Protein AF-A0A9P3MPE1-F1 (afdb_monomer)

Radius of gyration: 22.51 Å; Cα contacts (8 Å, |Δi|>4): 411; chains: 1; bounding box: 44×49×62 Å

Structure (mmCIF, N/CA/C/O backbone):
data_AF-A0A9P3MPE1-F1
#
_entry.id   AF-A0A9P3MPE1-F1
#
loop_
_atom_site.group_PDB
_atom_site.id
_atom_site.type_symbol
_atom_site.label_atom_id
_atom_site.label_alt_id
_atom_site.label_comp_id
_atom_site.label_asym_id
_atom_site.label_entity_id
_atom_site.label_seq_id
_atom_site.pdbx_PDB_ins_code
_atom_site.Cartn_x
_atom_site.Cartn_y
_atom_site.Cartn_z
_atom_site.occupancy
_atom_site.B_iso_or_equiv
_atom_site.auth_seq_id
_atom_site.auth_comp_id
_atom_site.auth_asym_id
_atom_site.auth_atom_id
_atom_site.pdbx_PDB_model_num
ATOM 1 N N . MET A 1 1 ? 4.116 -0.270 -30.582 1.00 53.41 1 MET A N 1
ATOM 2 C CA . MET A 1 1 ? 5.076 -0.089 -29.467 1.00 53.41 1 MET A CA 1
ATOM 3 C C . MET A 1 1 ? 4.945 1.349 -28.966 1.00 53.41 1 MET A C 1
ATOM 5 O O . MET A 1 1 ? 5.046 2.250 -29.789 1.00 53.41 1 MET A O 1
ATOM 9 N N . GLN A 1 2 ? 4.637 1.605 -27.685 1.00 60.50 2 GLN A N 1
ATOM 10 C CA . GLN A 1 2 ? 4.607 2.994 -27.175 1.00 60.50 2 GLN A CA 1
ATOM 11 C C . GLN A 1 2 ? 6.015 3.609 -27.304 1.00 60.50 2 GLN A C 1
ATOM 13 O O . GLN A 1 2 ? 6.982 2.847 -27.316 1.00 60.50 2 GLN A O 1
ATOM 18 N N . ARG A 1 3 ? 6.176 4.939 -27.395 1.00 68.94 3 ARG A N 1
ATOM 19 C CA . ARG A 1 3 ? 7.490 5.636 -27.401 1.00 68.94 3 ARG A CA 1
ATOM 20 C C . ARG A 1 3 ? 7.854 6.154 -26.006 1.00 68.94 3 ARG A C 1
ATOM 22 O O . ARG A 1 3 ? 6.967 6.358 -25.184 1.00 68.94 3 ARG A O 1
ATOM 29 N N . GLN A 1 4 ? 9.152 6.267 -25.718 1.00 77.38 4 GLN A N 1
ATOM 30 C CA . GLN A 1 4 ? 9.634 6.772 -24.431 1.00 77.38 4 GLN A CA 1
ATOM 31 C C . GLN A 1 4 ? 9.363 8.274 -24.360 1.00 77.38 4 GLN A C 1
ATOM 33 O O . GLN A 1 4 ? 9.643 8.982 -25.327 1.00 77.38 4 GLN A O 1
ATOM 38 N N . PHE A 1 5 ? 8.824 8.751 -23.239 1.00 79.12 5 PHE A N 1
ATOM 39 C CA . PHE A 1 5 ? 8.644 10.185 -23.031 1.00 79.12 5 PHE A CA 1
ATOM 40 C C . PHE A 1 5 ? 10.003 10.870 -22.872 1.00 79.12 5 PHE A C 1
ATOM 42 O O . PHE A 1 5 ? 10.940 10.288 -22.316 1.00 79.12 5 PHE A O 1
ATOM 49 N N . ARG A 1 6 ? 10.110 12.099 -23.386 1.00 80.94 6 ARG A N 1
ATOM 50 C CA . ARG A 1 6 ? 11.302 12.930 -23.207 1.00 80.94 6 ARG A CA 1
ATOM 51 C C . ARG A 1 6 ? 11.377 13.346 -21.739 1.00 80.94 6 ARG A C 1
ATOM 53 O O . ARG A 1 6 ? 10.399 13.862 -21.215 1.00 80.94 6 ARG A O 1
ATOM 60 N N . LEU A 1 7 ? 12.528 13.110 -21.118 1.00 83.44 7 LEU A N 1
ATOM 61 C CA . LEU A 1 7 ? 12.805 13.487 -19.734 1.00 83.44 7 LEU A CA 1
ATOM 62 C C . LEU A 1 7 ? 13.730 14.705 -19.711 1.00 83.44 7 LEU A C 1
ATOM 64 O O . LEU A 1 7 ? 14.644 14.809 -20.535 1.00 83.44 7 LEU A O 1
ATOM 68 N N . SER A 1 8 ? 13.468 15.619 -18.787 1.00 83.94 8 SER A N 1
ATOM 69 C CA . SER A 1 8 ? 14.331 16.748 -18.445 1.00 83.94 8 SER A CA 1
ATOM 70 C C . SER A 1 8 ? 15.568 16.285 -17.665 1.00 83.94 8 SER A C 1
ATOM 72 O O . SER A 1 8 ? 15.625 15.162 -17.167 1.00 83.94 8 SER A O 1
ATOM 74 N N . GLN A 1 9 ? 16.582 17.147 -17.557 1.00 83.94 9 GLN A N 1
ATOM 75 C CA . GLN A 1 9 ? 17.824 16.809 -16.855 1.00 83.94 9 GLN A CA 1
ATOM 76 C C . GLN A 1 9 ? 17.605 16.434 -15.369 1.00 83.94 9 GLN A C 1
ATOM 78 O O . GLN A 1 9 ? 18.113 15.388 -14.968 1.00 83.94 9 GLN A O 1
ATOM 83 N N . PRO A 1 10 ? 16.782 17.162 -14.580 1.00 85.38 10 PRO A N 1
ATOM 84 C CA . PRO A 1 10 ? 16.486 16.774 -13.196 1.00 85.38 10 PRO A CA 1
ATOM 85 C C . PRO A 1 10 ? 15.758 15.426 -13.089 1.00 85.38 10 PRO A C 1
ATOM 87 O O . PRO A 1 10 ? 16.018 14.637 -12.186 1.00 85.38 10 PRO A O 1
ATOM 90 N N . GLU A 1 11 ? 14.868 15.120 -14.039 1.00 85.56 11 GLU A N 1
ATOM 91 C CA . GLU A 1 11 ? 14.168 13.829 -14.081 1.00 85.56 11 GLU A CA 1
ATOM 92 C C . GLU A 1 11 ? 15.112 12.667 -14.415 1.00 85.56 11 GLU A C 1
ATOM 94 O O . GLU A 1 11 ? 14.874 11.543 -13.982 1.00 85.56 11 GLU A O 1
ATOM 99 N N . LEU A 1 12 ? 16.181 12.908 -15.182 1.00 86.44 12 LEU A N 1
ATOM 100 C CA . LEU A 1 12 ? 17.187 11.889 -15.496 1.00 86.44 12 LEU A CA 1
ATOM 101 C C . LEU A 1 12 ? 18.077 11.555 -14.297 1.00 86.44 12 LEU A C 1
ATOM 103 O O . LEU A 1 12 ? 18.433 10.387 -14.126 1.00 86.44 12 LEU A O 1
ATOM 107 N N . GLU A 1 13 ? 18.419 12.555 -13.487 1.00 87.06 13 GLU A N 1
ATOM 108 C CA . GLU A 1 13 ? 19.157 12.371 -12.233 1.00 87.06 13 GLU A CA 1
ATOM 109 C C . GLU A 1 13 ? 18.303 11.607 -11.216 1.00 87.06 13 GLU A C 1
ATOM 111 O O . GLU A 1 13 ? 18.741 10.590 -10.676 1.00 87.06 13 GLU A O 1
ATOM 116 N N . GLU A 1 14 ? 17.045 12.018 -11.035 1.00 88.94 14 GLU A N 1
ATOM 117 C CA . GLU A 1 14 ? 16.098 11.316 -10.164 1.00 88.94 14 GLU A CA 1
ATOM 118 C C . GLU A 1 14 ? 15.844 9.880 -10.645 1.00 88.94 14 GLU A C 1
ATOM 120 O O . GLU A 1 14 ? 15.769 8.947 -9.845 1.00 88.94 14 GLU A O 1
ATOM 125 N N . LEU A 1 15 ? 15.741 9.671 -11.961 1.00 90.62 15 LEU A N 1
ATOM 126 C CA . LEU A 1 15 ? 15.586 8.342 -12.540 1.00 90.62 15 LEU A CA 1
ATOM 127 C C . LEU A 1 15 ? 16.742 7.424 -12.166 1.00 90.62 15 LEU A C 1
ATOM 129 O O . LEU A 1 15 ? 16.503 6.276 -11.802 1.00 90.62 15 LEU A O 1
ATOM 133 N N . GLN A 1 16 ? 17.976 7.912 -12.261 1.00 90.25 16 GLN A N 1
ATOM 134 C CA . GLN A 1 16 ? 19.143 7.115 -11.915 1.00 90.25 16 GLN A CA 1
ATOM 135 C C . GLN A 1 16 ? 19.129 6.749 -10.426 1.00 90.25 16 GLN A C 1
ATOM 137 O O . GLN A 1 16 ? 19.229 5.572 -10.091 1.00 90.25 16 GLN A O 1
ATOM 142 N N . GLN A 1 17 ? 18.863 7.720 -9.546 1.00 90.75 17 GLN A N 1
ATOM 143 C CA . GLN A 1 17 ? 18.759 7.478 -8.103 1.00 90.75 17 GLN A CA 1
ATOM 144 C C . GLN A 1 17 ? 17.667 6.454 -7.753 1.00 90.75 17 GLN A C 1
ATOM 146 O O . GLN A 1 17 ? 17.882 5.558 -6.931 1.00 90.75 17 GLN A O 1
ATOM 151 N N . GLN A 1 18 ? 16.490 6.550 -8.382 1.00 90.25 18 GLN A N 1
ATOM 152 C CA . GLN A 1 18 ? 15.401 5.602 -8.142 1.00 90.25 18 GLN A CA 1
ATOM 153 C C . GLN A 1 18 ? 15.707 4.211 -8.714 1.00 90.25 18 GLN A C 1
ATOM 155 O O . GLN A 1 18 ? 15.386 3.216 -8.064 1.00 90.25 18 GLN A O 1
ATOM 160 N N . LEU A 1 19 ? 16.354 4.112 -9.880 1.00 92.31 19 LEU A N 1
ATOM 161 C CA . LEU A 1 19 ? 16.794 2.829 -10.437 1.00 92.31 19 LEU A CA 1
ATOM 162 C C . LEU A 1 19 ? 17.816 2.145 -9.529 1.00 92.31 19 LEU A C 1
ATOM 164 O O . LEU A 1 19 ? 17.635 0.972 -9.204 1.00 92.31 19 LEU A O 1
ATOM 168 N N . ASP A 1 20 ? 18.826 2.879 -9.066 1.00 92.12 20 ASP A N 1
ATOM 169 C CA . ASP A 1 20 ? 19.858 2.355 -8.170 1.00 92.12 20 ASP A CA 1
ATOM 170 C C . ASP A 1 20 ? 19.242 1.871 -6.854 1.00 92.12 20 ASP A C 1
ATOM 172 O O . ASP A 1 20 ? 19.560 0.780 -6.373 1.00 92.12 20 ASP A O 1
ATOM 176 N N . TYR A 1 21 ? 18.281 2.622 -6.304 1.00 90.62 21 TYR A N 1
ATOM 177 C CA . TYR A 1 21 ? 17.521 2.200 -5.130 1.00 90.62 21 TYR A CA 1
ATOM 178 C C . TYR A 1 21 ? 16.759 0.888 -5.372 1.00 90.62 21 TYR A C 1
ATOM 180 O O . TYR A 1 21 ? 16.841 -0.036 -4.559 1.00 90.62 21 TYR A O 1
ATOM 188 N N . LEU A 1 22 ? 16.017 0.789 -6.480 1.00 90.62 22 LEU A N 1
ATOM 189 C CA . LEU A 1 22 ? 15.210 -0.389 -6.804 1.00 90.62 22 LEU A CA 1
ATOM 190 C C . LEU A 1 22 ? 16.080 -1.628 -7.074 1.00 90.62 22 LEU A C 1
ATOM 192 O O . LEU A 1 22 ? 15.723 -2.723 -6.631 1.00 90.62 22 LEU A O 1
ATOM 196 N N . LEU A 1 23 ? 17.222 -1.458 -7.748 1.00 91.94 23 LEU A N 1
ATOM 197 C CA . LEU A 1 23 ? 18.202 -2.518 -8.004 1.00 91.94 23 LEU A CA 1
ATOM 198 C C . LEU A 1 23 ? 18.865 -2.985 -6.707 1.00 91.94 23 LEU A C 1
ATOM 200 O O . LEU A 1 23 ? 18.881 -4.179 -6.422 1.00 91.94 23 LEU A O 1
ATOM 204 N N . THR A 1 24 ? 19.329 -2.051 -5.872 1.00 92.69 24 THR A N 1
ATOM 205 C CA . THR A 1 24 ? 19.977 -2.360 -4.584 1.00 92.69 24 THR A CA 1
ATOM 206 C C . THR A 1 24 ? 19.030 -3.089 -3.631 1.00 92.69 24 THR A C 1
ATOM 208 O O . THR A 1 24 ? 19.449 -3.941 -2.851 1.00 92.69 24 THR A O 1
ATOM 211 N N . LYS A 1 25 ? 17.727 -2.780 -3.679 1.00 87.00 25 LYS A N 1
ATOM 212 C CA . LYS A 1 25 ? 16.702 -3.497 -2.904 1.00 87.00 25 LYS A CA 1
ATOM 213 C C . LYS A 1 25 ? 16.262 -4.823 -3.531 1.00 87.00 25 LYS A C 1
ATOM 215 O O . LYS A 1 25 ? 15.502 -5.544 -2.890 1.00 87.00 25 LYS A O 1
ATOM 220 N N . GLY A 1 26 ? 16.715 -5.146 -4.743 1.00 88.94 26 GLY A N 1
ATOM 221 C CA . GLY A 1 26 ? 16.320 -6.355 -5.468 1.00 88.94 26 GLY A CA 1
ATOM 222 C C . GLY A 1 26 ? 14.857 -6.349 -5.919 1.00 88.94 26 GLY A C 1
ATOM 223 O O . GLY A 1 26 ? 14.270 -7.408 -6.119 1.00 88.94 26 GLY A O 1
ATOM 224 N N . PHE A 1 27 ? 14.238 -5.172 -6.043 1.00 90.44 27 PHE A N 1
ATOM 225 C CA . PHE A 1 27 ? 12.849 -5.041 -6.498 1.00 90.44 27 PHE A CA 1
ATOM 226 C C . PHE A 1 27 ? 12.727 -5.159 -8.012 1.00 90.44 27 PHE A C 1
ATOM 228 O O . PHE A 1 27 ? 11.688 -5.595 -8.511 1.00 90.44 27 PHE A O 1
ATOM 235 N N . ILE A 1 28 ? 13.785 -4.783 -8.729 1.00 94.31 28 ILE A N 1
ATOM 236 C CA . ILE A 1 28 ? 13.877 -4.895 -10.180 1.00 94.31 28 ILE A CA 1
ATOM 237 C C . ILE A 1 28 ? 15.160 -5.620 -10.579 1.00 94.31 28 ILE A C 1
ATOM 239 O O . ILE A 1 28 ? 16.123 -5.670 -9.813 1.00 94.31 28 ILE A O 1
ATOM 243 N N . ARG A 1 29 ? 15.185 -6.137 -11.806 1.00 94.38 29 ARG A N 1
ATOM 244 C CA . ARG A 1 29 ? 16.390 -6.678 -12.449 1.00 94.38 29 ARG A CA 1
ATOM 245 C C . ARG A 1 29 ? 16.461 -6.266 -13.922 1.00 94.38 29 ARG A C 1
ATOM 247 O O . ARG A 1 29 ? 15.419 -5.929 -14.491 1.00 94.38 29 ARG A O 1
ATOM 254 N N . PRO A 1 30 ? 17.646 -6.292 -14.559 1.00 95.12 30 PRO A N 1
ATOM 255 C CA . PRO A 1 30 ? 17.761 -6.124 -16.005 1.00 95.12 30 PRO A CA 1
ATOM 256 C C . PRO A 1 30 ? 16.888 -7.137 -16.755 1.00 95.12 30 PRO A C 1
ATOM 258 O O . PRO A 1 30 ? 16.818 -8.303 -16.367 1.00 95.12 30 PRO A O 1
ATOM 261 N N . SER A 1 31 ? 16.219 -6.690 -17.819 1.00 92.44 31 SER A N 1
ATOM 262 C CA . SER A 1 31 ? 15.228 -7.496 -18.538 1.00 92.44 31 SER A CA 1
ATOM 263 C C . SER A 1 31 ? 15.567 -7.695 -20.015 1.00 92.44 31 SER A C 1
ATOM 265 O O . SER A 1 31 ? 15.866 -6.751 -20.759 1.00 92.44 31 SER A O 1
ATOM 267 N N . THR A 1 32 ? 15.424 -8.938 -20.474 1.00 89.62 32 THR A N 1
ATOM 268 C CA . THR A 1 32 ? 15.435 -9.317 -21.895 1.00 89.62 32 THR A CA 1
ATOM 269 C C . THR A 1 32 ? 14.025 -9.377 -22.506 1.00 89.62 32 THR A C 1
ATOM 271 O O . THR A 1 32 ? 13.901 -9.589 -23.709 1.00 89.62 32 THR A O 1
ATOM 274 N N . SER A 1 33 ? 12.980 -9.056 -21.733 1.00 88.69 33 SER A N 1
ATOM 275 C CA . SER A 1 33 ? 11.566 -9.166 -22.115 1.00 88.69 33 SER A CA 1
ATOM 276 C C . SER A 1 33 ? 11.202 -8.485 -23.445 1.00 88.69 33 SER A C 1
ATOM 278 O O . SER A 1 33 ? 11.718 -7.408 -23.753 1.00 88.69 33 SER A O 1
ATOM 280 N N . PRO A 1 34 ? 10.271 -9.048 -24.237 1.00 87.12 34 PRO A N 1
ATOM 281 C CA . PRO A 1 34 ? 9.706 -8.366 -25.403 1.00 87.12 34 PRO A CA 1
ATOM 282 C C . PRO A 1 34 ? 8.775 -7.196 -25.023 1.00 87.12 34 PRO A C 1
ATOM 284 O O . PRO A 1 34 ? 8.479 -6.346 -25.866 1.00 87.12 34 PRO A O 1
ATOM 287 N N . TYR A 1 35 ? 8.323 -7.119 -23.766 1.00 87.38 35 TYR A N 1
ATOM 288 C CA . TYR A 1 35 ? 7.512 -6.013 -23.252 1.00 87.38 35 TYR A CA 1
ATOM 289 C C . TYR A 1 35 ? 8.389 -4.817 -22.858 1.00 87.38 35 TYR A C 1
ATOM 291 O O . TYR A 1 35 ? 9.538 -4.966 -22.445 1.00 87.38 35 TYR A O 1
ATOM 299 N N . ALA A 1 36 ? 7.849 -3.604 -22.996 1.00 88.88 36 ALA A N 1
ATOM 300 C CA . ALA A 1 36 ? 8.544 -2.377 -22.609 1.00 88.88 36 ALA A CA 1
ATOM 301 C C . ALA A 1 36 ? 7.558 -1.219 -22.396 1.00 88.88 36 ALA A C 1
ATOM 303 O O . ALA A 1 36 ? 7.262 -0.458 -23.325 1.00 88.88 36 ALA A O 1
ATOM 304 N N . ALA A 1 37 ? 7.058 -1.071 -21.170 1.00 93.12 37 ALA A N 1
ATOM 305 C CA . ALA A 1 37 ? 6.275 0.097 -20.777 1.00 93.12 37 ALA A CA 1
ATOM 306 C C . ALA A 1 37 ? 7.173 1.351 -20.661 1.00 93.12 37 ALA A C 1
ATOM 308 O O . ALA A 1 37 ? 8.311 1.247 -20.188 1.00 93.12 37 ALA A O 1
ATOM 309 N N . PRO A 1 38 ? 6.725 2.538 -21.114 1.00 93.06 38 PRO A N 1
ATOM 310 C CA . PRO A 1 38 ? 7.465 3.772 -20.891 1.00 93.06 38 PRO A CA 1
ATOM 311 C C . PRO A 1 38 ? 7.338 4.245 -19.442 1.00 93.06 38 PRO A C 1
ATOM 313 O O . PRO A 1 38 ? 6.311 4.045 -18.793 1.00 93.06 38 PRO A O 1
ATOM 316 N N . ILE A 1 39 ? 8.370 4.935 -18.967 1.00 92.19 39 ILE A N 1
ATOM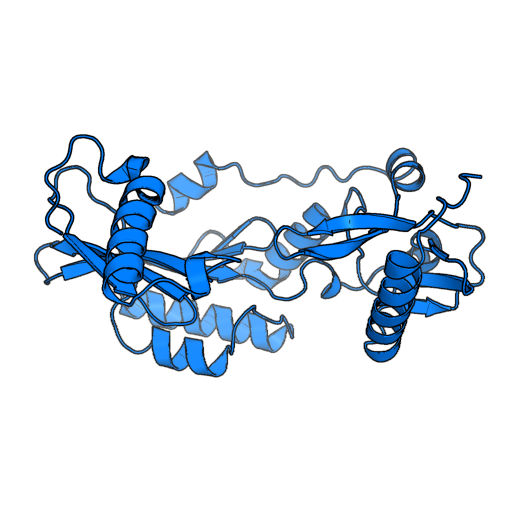 317 C CA . ILE A 1 39 ? 8.327 5.665 -17.695 1.00 92.19 39 ILE A CA 1
ATOM 318 C C . ILE A 1 39 ? 7.853 7.105 -17.898 1.00 92.19 39 ILE A C 1
ATOM 320 O O . ILE A 1 39 ? 8.127 7.712 -18.938 1.00 92.19 39 ILE A O 1
ATOM 324 N N . LEU A 1 40 ? 7.191 7.645 -16.880 1.00 90.06 40 LEU A N 1
ATOM 325 C CA . LEU A 1 40 ? 6.825 9.049 -16.732 1.00 90.06 40 LEU A CA 1
ATOM 326 C C . LEU A 1 40 ? 7.073 9.499 -15.288 1.00 90.06 40 LEU A C 1
ATOM 328 O O . LEU A 1 40 ? 7.039 8.686 -14.364 1.00 90.06 40 LEU A O 1
ATOM 332 N N . PHE A 1 41 ? 7.280 10.794 -15.084 1.00 88.50 41 PHE A N 1
ATOM 333 C CA . PHE A 1 41 ? 7.347 11.371 -13.749 1.00 88.50 41 PHE A CA 1
ATOM 334 C C . PHE A 1 41 ? 6.099 12.187 -13.449 1.00 88.50 41 PHE A C 1
ATOM 336 O O . PHE A 1 41 ? 5.561 12.890 -14.301 1.00 88.50 41 PHE A O 1
ATOM 343 N N . THR A 1 42 ? 5.637 12.078 -12.208 1.00 84.25 42 THR A N 1
ATOM 344 C CA . THR A 1 42 ? 4.596 12.945 -11.650 1.00 84.25 42 THR A CA 1
ATOM 345 C C . THR A 1 42 ? 5.176 13.737 -10.482 1.00 84.25 42 THR A C 1
ATOM 347 O O . THR A 1 42 ? 5.884 13.136 -9.664 1.00 84.25 42 THR A O 1
ATOM 350 N N . PRO A 1 43 ? 4.887 15.043 -10.361 1.00 81.56 43 PRO A N 1
ATOM 351 C CA . PRO A 1 43 ? 5.354 15.843 -9.236 1.00 81.56 43 PRO A CA 1
ATOM 352 C C . PRO A 1 43 ? 4.730 15.339 -7.928 1.00 81.56 43 PRO A C 1
ATOM 354 O O . PRO A 1 43 ? 3.533 15.053 -7.859 1.00 81.56 43 PRO A O 1
ATOM 357 N N . LYS A 1 44 ? 5.541 15.216 -6.876 1.00 80.19 44 LYS A N 1
ATOM 358 C CA . LYS A 1 44 ? 5.066 15.005 -5.507 1.00 80.19 44 LYS A CA 1
ATOM 359 C C . LYS A 1 44 ? 4.727 16.352 -4.865 1.00 80.19 44 LYS A C 1
ATOM 361 O O . LYS A 1 44 ? 5.248 17.394 -5.251 1.00 80.19 44 LYS A O 1
ATOM 366 N N . LYS A 1 45 ? 3.882 16.314 -3.830 1.00 70.44 45 LYS A N 1
ATOM 367 C CA . LYS A 1 45 ? 3.501 17.501 -3.043 1.00 70.44 45 LYS A CA 1
ATOM 368 C C . LYS A 1 45 ? 4.688 18.152 -2.309 1.00 70.44 45 LYS A C 1
ATOM 370 O O . LYS A 1 45 ? 4.598 19.314 -1.950 1.00 70.44 45 LYS A O 1
ATOM 375 N N . ASP A 1 46 ? 5.781 17.422 -2.090 1.00 67.50 46 ASP A N 1
ATOM 376 C CA . ASP A 1 46 ? 6.977 17.831 -1.340 1.00 67.50 46 ASP A CA 1
ATOM 377 C C . ASP A 1 46 ? 8.178 18.201 -2.237 1.00 67.50 46 ASP A C 1
ATOM 379 O O . ASP A 1 46 ? 9.321 18.104 -1.802 1.00 67.50 46 ASP A O 1
ATOM 383 N N . ALA A 1 47 ? 7.922 18.643 -3.475 1.00 66.44 47 ALA A N 1
ATOM 384 C CA . ALA A 1 47 ? 8.922 19.068 -4.468 1.00 66.44 47 ALA A CA 1
ATOM 385 C C . ALA A 1 47 ? 9.833 17.963 -5.056 1.00 66.44 47 ALA A C 1
ATOM 387 O O . ALA A 1 47 ? 10.752 18.276 -5.807 1.00 66.44 47 ALA A O 1
ATOM 388 N N . GLY A 1 48 ? 9.567 16.679 -4.786 1.00 75.25 48 GLY A N 1
ATOM 389 C CA . GLY A 1 48 ? 10.239 15.555 -5.459 1.00 75.25 48 GLY A CA 1
ATOM 390 C C . GLY A 1 48 ? 9.474 15.026 -6.679 1.00 75.25 48 GLY A C 1
ATOM 391 O O . GLY A 1 48 ? 8.302 15.344 -6.876 1.00 75.25 48 GLY A O 1
ATOM 392 N N . PHE A 1 49 ? 10.086 14.134 -7.463 1.00 82.44 49 PHE A N 1
ATOM 393 C CA . PHE A 1 49 ? 9.377 13.406 -8.522 1.00 82.44 49 PHE A CA 1
ATOM 394 C C . PHE A 1 49 ? 9.024 11.976 -8.084 1.00 82.44 49 PHE A C 1
ATOM 396 O O . PHE A 1 49 ? 9.711 11.331 -7.286 1.00 82.44 49 PHE A O 1
ATOM 403 N N . ARG A 1 50 ? 7.903 11.457 -8.584 1.00 85.62 50 ARG A N 1
ATOM 404 C CA . ARG A 1 50 ? 7.506 10.050 -8.451 1.00 85.62 50 ARG A CA 1
ATOM 405 C C . ARG A 1 50 ? 7.603 9.389 -9.819 1.00 85.62 50 ARG A C 1
ATOM 407 O O . ARG A 1 50 ? 6.890 9.804 -10.731 1.00 85.62 50 ARG A O 1
ATOM 414 N N . MET A 1 51 ? 8.464 8.378 -9.939 1.00 89.25 51 MET A N 1
ATOM 415 C CA . MET A 1 51 ? 8.518 7.533 -11.127 1.00 89.25 51 MET A CA 1
ATOM 416 C C . MET A 1 51 ? 7.244 6.696 -11.203 1.00 89.25 51 MET A C 1
ATOM 418 O O . MET A 1 51 ? 6.883 5.988 -10.261 1.00 89.25 51 MET A O 1
ATOM 422 N N . CYS A 1 52 ? 6.575 6.788 -12.342 1.00 89.50 52 CYS A N 1
ATOM 423 C CA . CYS A 1 52 ? 5.376 6.047 -12.682 1.00 89.50 52 CYS A CA 1
ATOM 424 C C . CYS A 1 52 ? 5.634 5.301 -13.993 1.00 89.50 52 CYS A C 1
ATOM 426 O O . CYS A 1 52 ? 6.196 5.848 -14.941 1.00 89.50 52 CYS A O 1
ATOM 428 N N . ILE A 1 53 ? 5.222 4.041 -14.059 1.00 91.94 53 ILE A N 1
ATOM 429 C CA . ILE A 1 53 ? 5.344 3.239 -15.276 1.00 91.94 53 ILE A CA 1
ATOM 430 C C . ILE A 1 53 ? 3.980 3.201 -15.943 1.00 91.94 53 ILE A C 1
ATOM 432 O O . ILE A 1 53 ? 2.970 2.891 -15.308 1.00 91.94 53 ILE A O 1
ATOM 436 N N . ASP A 1 54 ? 3.939 3.536 -17.228 1.00 91.69 54 ASP A N 1
ATOM 437 C CA . ASP A 1 54 ? 2.697 3.579 -17.986 1.00 91.69 54 ASP A CA 1
ATOM 438 C C . ASP A 1 54 ? 2.256 2.171 -18.405 1.00 91.69 54 ASP A C 1
ATOM 440 O O . ASP A 1 54 ? 2.420 1.740 -19.549 1.00 91.69 54 ASP A O 1
ATOM 444 N N . TYR A 1 55 ? 1.644 1.448 -17.472 1.00 92.81 55 TYR A N 1
ATOM 445 C CA . TYR A 1 55 ? 1.056 0.141 -17.744 1.00 92.81 55 TYR A CA 1
ATOM 446 C C . TYR A 1 55 ? -0.312 0.216 -18.433 1.00 92.81 55 TYR A C 1
ATOM 448 O O . TYR A 1 55 ? -0.962 -0.815 -18.564 1.00 92.81 55 TYR A O 1
ATOM 456 N N . ARG A 1 56 ? -0.783 1.369 -18.943 1.00 91.31 56 ARG A N 1
ATOM 457 C CA . ARG A 1 56 ? -2.113 1.460 -19.591 1.00 91.31 56 ARG A CA 1
ATOM 458 C C . ARG A 1 56 ? -2.286 0.463 -20.737 1.00 91.31 56 ARG A C 1
ATOM 460 O O . ARG A 1 56 ? -3.366 -0.097 -20.909 1.00 91.31 56 ARG A O 1
ATOM 467 N N . ALA A 1 57 ? -1.237 0.230 -21.528 1.00 89.88 57 ALA A N 1
ATOM 468 C CA . ALA A 1 57 ? -1.282 -0.753 -22.608 1.00 89.88 57 ALA A CA 1
ATOM 469 C C . ALA A 1 57 ? -1.411 -2.189 -22.074 1.00 89.88 57 ALA A C 1
ATOM 471 O O . ALA A 1 57 ? -2.256 -2.932 -22.566 1.00 89.88 57 ALA A O 1
ATOM 472 N N . LEU A 1 58 ? -0.632 -2.534 -21.046 1.00 90.50 58 LEU A N 1
ATOM 473 C CA . LEU A 1 58 ? -0.683 -3.834 -20.374 1.00 90.50 58 LEU A CA 1
ATOM 474 C C . LEU A 1 58 ? -2.047 -4.055 -19.702 1.00 90.50 58 LEU A C 1
ATOM 476 O O . LEU A 1 58 ? -2.707 -5.057 -19.929 1.00 90.50 58 LEU A O 1
ATOM 480 N N . ASN A 1 59 ? -2.538 -3.060 -18.975 1.00 91.31 59 ASN A N 1
ATOM 481 C CA . ASN A 1 59 ? -3.816 -3.088 -18.272 1.00 91.31 59 ASN A CA 1
ATOM 482 C C . ASN A 1 59 ? -5.031 -3.324 -19.183 1.00 91.31 59 ASN A C 1
ATOM 484 O O . ASN A 1 59 ? -6.040 -3.847 -18.720 1.00 91.31 59 ASN A O 1
ATOM 488 N N . ARG A 1 60 ? -4.958 -2.946 -20.468 1.00 90.56 60 ARG A N 1
ATOM 489 C CA . ARG A 1 60 ? -6.033 -3.217 -21.440 1.00 90.56 60 ARG A CA 1
ATOM 490 C C . ARG A 1 60 ? -6.120 -4.685 -21.847 1.00 90.56 60 ARG A C 1
ATOM 492 O O . ARG A 1 60 ? -7.209 -5.136 -22.175 1.00 90.56 60 ARG A O 1
ATOM 499 N N . ILE A 1 61 ? -4.994 -5.396 -21.851 1.00 89.81 61 ILE A N 1
ATOM 500 C CA . ILE A 1 61 ? -4.931 -6.819 -22.214 1.00 89.81 61 ILE A CA 1
ATOM 501 C C . ILE A 1 61 ? -5.006 -7.734 -20.985 1.00 89.81 61 ILE A C 1
ATOM 503 O O . ILE A 1 61 ? -5.261 -8.927 -21.121 1.00 89.81 61 ILE A O 1
ATOM 507 N N . THR A 1 62 ? -4.795 -7.190 -19.785 1.00 90.00 62 THR A N 1
ATOM 508 C CA . THR A 1 62 ? -4.911 -7.927 -18.527 1.00 90.00 62 THR A CA 1
ATOM 509 C C . THR A 1 62 ? -6.370 -8.247 -18.212 1.00 90.00 62 THR A C 1
ATOM 511 O O . THR A 1 62 ? -7.232 -7.366 -18.192 1.00 90.00 62 THR A O 1
ATOM 514 N N . ILE A 1 63 ? -6.640 -9.512 -17.888 1.00 90.25 63 ILE A N 1
ATOM 515 C CA . ILE A 1 63 ? -7.945 -9.949 -17.387 1.00 90.25 63 ILE A CA 1
ATOM 516 C C . ILE A 1 63 ? -8.165 -9.325 -16.006 1.00 90.25 63 ILE A C 1
ATOM 518 O O . ILE A 1 63 ? -7.382 -9.534 -15.078 1.00 90.25 63 ILE A O 1
ATOM 522 N N . LYS A 1 64 ? -9.225 -8.528 -15.873 1.00 87.19 64 LYS A N 1
ATOM 523 C CA . LYS A 1 64 ? -9.544 -7.826 -14.626 1.00 87.19 64 LYS A CA 1
ATOM 524 C C . LYS A 1 64 ? -10.110 -8.804 -13.604 1.00 87.19 64 LYS A C 1
ATOM 526 O O . LYS A 1 64 ? -11.092 -9.491 -13.889 1.00 87.19 64 LYS A O 1
ATOM 531 N N . SER A 1 65 ? -9.509 -8.833 -12.418 1.00 82.75 65 SER A N 1
ATOM 532 C CA . SER A 1 65 ? -10.056 -9.589 -11.294 1.00 82.75 65 SER A CA 1
ATOM 533 C C . SER A 1 65 ? -11.375 -8.962 -10.837 1.00 82.75 65 SER A C 1
ATOM 535 O O . SER A 1 65 ? -11.518 -7.740 -10.820 1.00 82.75 65 SER A O 1
ATOM 537 N N . ARG A 1 66 ? -12.347 -9.808 -10.485 1.00 81.31 66 ARG A N 1
ATOM 538 C CA . ARG A 1 66 ? -13.662 -9.410 -9.951 1.00 81.31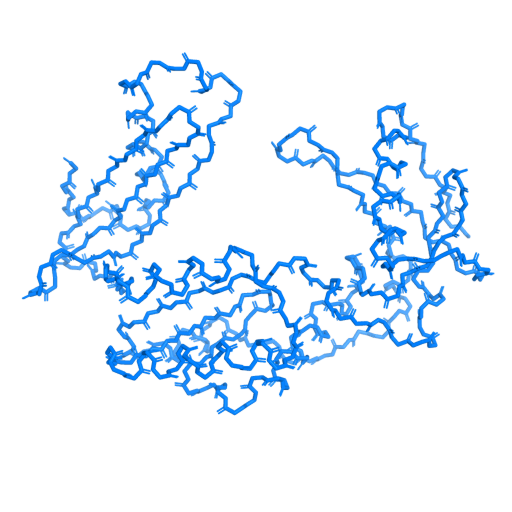 66 ARG A CA 1
ATOM 539 C C . ARG A 1 66 ? -13.784 -9.717 -8.458 1.00 81.31 66 ARG A C 1
ATOM 541 O O . ARG A 1 66 ? -14.882 -9.975 -7.976 1.00 81.31 66 ARG A O 1
ATOM 548 N N . TYR A 1 67 ? -12.657 -9.753 -7.750 1.00 78.06 67 TYR A N 1
ATOM 549 C CA . TYR A 1 67 ? -12.658 -9.995 -6.314 1.00 78.06 67 TYR A CA 1
ATOM 550 C C . TYR A 1 67 ? -13.520 -8.938 -5.600 1.00 78.06 67 TYR A C 1
ATOM 552 O O . TYR A 1 67 ? -13.355 -7.747 -5.889 1.00 78.06 67 TYR A O 1
ATOM 560 N N . PRO A 1 68 ? -14.458 -9.349 -4.728 1.00 75.31 68 PRO A N 1
ATOM 561 C CA . PRO A 1 68 ? -15.354 -8.417 -4.065 1.00 75.31 68 PRO A CA 1
ATOM 562 C C . PRO A 1 68 ? -14.559 -7.549 -3.091 1.00 75.31 68 PRO A C 1
ATOM 564 O O . PRO A 1 68 ? -13.896 -8.052 -2.187 1.00 75.31 68 PRO A O 1
ATOM 567 N N . MET A 1 69 ? -14.630 -6.236 -3.285 1.00 72.06 69 MET A N 1
ATOM 568 C CA . MET A 1 69 ? -14.148 -5.289 -2.288 1.00 72.06 69 MET A CA 1
ATOM 569 C C . MET A 1 69 ? -15.249 -5.067 -1.249 1.00 72.06 69 MET A C 1
ATOM 571 O O . MET A 1 69 ? -16.410 -4.914 -1.645 1.00 72.06 69 MET A O 1
ATOM 575 N N . PRO A 1 70 ? -14.907 -5.035 0.049 1.00 69.88 70 PRO A N 1
ATOM 576 C CA . PRO A 1 70 ? -15.880 -4.723 1.085 1.00 69.88 70 PRO A CA 1
ATOM 577 C C . PRO A 1 70 ? -16.428 -3.307 0.871 1.00 69.88 70 PRO A C 1
ATOM 579 O O . PRO A 1 70 ? -15.681 -2.390 0.507 1.00 69.88 70 PRO A O 1
ATOM 582 N N . ARG A 1 71 ? -17.740 -3.127 1.053 1.00 66.69 71 ARG A N 1
ATOM 583 C CA . ARG A 1 71 ? -18.365 -1.804 0.952 1.00 66.69 71 ARG A CA 1
ATO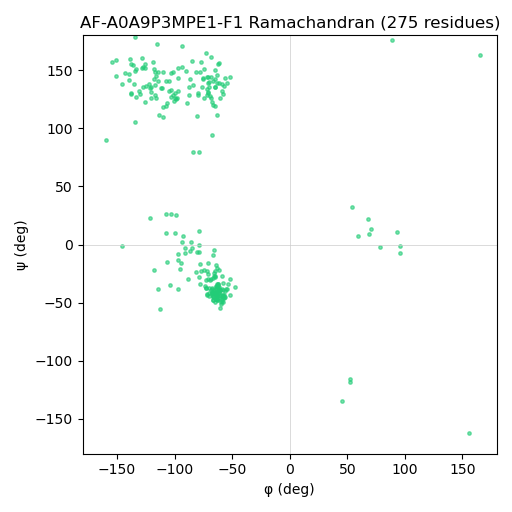M 584 C C . ARG A 1 71 ? -18.103 -1.023 2.229 1.00 66.69 71 ARG A C 1
ATOM 586 O O . ARG A 1 71 ? -18.027 -1.603 3.305 1.00 66.69 71 ARG A O 1
ATOM 593 N N . ALA A 1 72 ? -18.002 0.298 2.109 1.00 62.91 72 ALA A N 1
ATOM 594 C CA . ALA A 1 72 ? -17.780 1.163 3.264 1.00 62.91 72 ALA A CA 1
ATOM 595 C C . ALA A 1 72 ? -18.865 0.976 4.341 1.00 62.91 72 ALA A C 1
ATOM 597 O O . ALA A 1 72 ? -18.525 0.899 5.516 1.00 62.91 72 ALA A O 1
ATOM 598 N N . ASP A 1 73 ? -20.130 0.828 3.940 1.00 67.25 73 ASP A N 1
ATOM 599 C CA . ASP A 1 73 ? -21.250 0.614 4.867 1.00 67.25 73 ASP A CA 1
ATOM 600 C C . ASP A 1 73 ? -21.102 -0.697 5.655 1.00 67.25 73 ASP A C 1
ATOM 602 O O . ASP A 1 73 ? -21.234 -0.697 6.878 1.00 67.25 73 ASP A O 1
ATOM 606 N N . ASP A 1 74 ? -20.721 -1.786 4.977 1.00 73.06 74 ASP A N 1
ATOM 607 C CA . ASP A 1 74 ? -20.490 -3.090 5.612 1.00 73.06 74 ASP A CA 1
ATOM 608 C C . ASP A 1 74 ? -19.355 -2.999 6.646 1.00 73.06 74 ASP A C 1
ATOM 610 O O . ASP A 1 74 ? -19.457 -3.539 7.747 1.00 73.06 74 ASP A O 1
ATOM 614 N N . LEU A 1 75 ? -18.280 -2.273 6.312 1.00 71.69 75 LEU A N 1
ATOM 615 C CA . LEU A 1 75 ? -17.159 -2.051 7.226 1.00 71.69 75 LEU A CA 1
ATOM 616 C C . LEU A 1 75 ? -17.572 -1.210 8.439 1.00 71.69 75 LEU A C 1
ATOM 618 O O . LEU A 1 75 ? -17.144 -1.496 9.552 1.00 71.69 75 LEU A O 1
ATOM 622 N N . LEU A 1 76 ? -18.403 -0.182 8.254 1.00 66.38 76 LEU A N 1
ATOM 623 C CA . LEU A 1 76 ? -18.886 0.659 9.352 1.00 66.38 76 LEU A CA 1
ATOM 624 C C . LEU A 1 76 ? -19.810 -0.110 10.300 1.00 66.38 76 LEU A C 1
ATOM 626 O O . LEU A 1 76 ? -19.717 0.055 11.518 1.00 66.38 76 LEU A O 1
ATOM 630 N N . ASP A 1 77 ? -20.658 -0.987 9.767 1.00 73.62 77 ASP A N 1
ATOM 631 C CA . ASP A 1 77 ? -21.545 -1.818 10.577 1.00 73.62 77 ASP A CA 1
ATOM 632 C C . ASP A 1 77 ? -20.774 -2.786 11.483 1.00 73.62 77 ASP A C 1
ATOM 634 O O . ASP A 1 77 ? -21.171 -3.001 12.632 1.00 73.62 77 ASP A O 1
ATOM 638 N N . GLN A 1 78 ? -19.622 -3.288 11.031 1.00 71.88 78 GLN A N 1
ATOM 639 C CA . GLN A 1 78 ? -18.727 -4.119 11.846 1.00 71.88 78 GLN A CA 1
ATOM 640 C C . GLN A 1 78 ? -18.117 -3.366 13.035 1.00 71.88 78 GLN A C 1
ATOM 642 O O . GLN A 1 78 ? -17.840 -3.965 14.075 1.00 71.88 78 GLN A O 1
ATOM 647 N N . LEU A 1 79 ? -17.950 -2.046 12.924 1.00 73.06 79 LEU A N 1
ATOM 648 C CA . LEU A 1 79 ? -17.393 -1.217 13.995 1.00 73.06 79 LEU A CA 1
ATOM 649 C C . LEU A 1 79 ? -18.418 -0.890 15.092 1.00 73.06 79 LEU A C 1
ATOM 651 O O . LEU A 1 79 ? -18.051 -0.322 16.127 1.00 73.06 79 LEU A O 1
ATOM 655 N N . ARG A 1 80 ? -19.699 -1.248 14.922 1.00 74.31 80 ARG A N 1
ATOM 656 C CA . ARG A 1 80 ? -20.743 -0.933 15.906 1.00 74.31 80 ARG A CA 1
ATOM 657 C C . ARG A 1 80 ? -20.446 -1.562 17.270 1.00 74.31 80 ARG A C 1
ATOM 659 O O . ARG A 1 80 ? -20.262 -2.771 17.424 1.00 74.31 80 ARG A O 1
ATOM 666 N N . GLY A 1 81 ? -20.443 -0.714 18.298 1.00 72.81 81 GLY A N 1
ATOM 667 C CA . GLY A 1 81 ? -20.195 -1.105 19.687 1.00 72.81 81 GLY A CA 1
ATOM 668 C C . GLY A 1 81 ? -18.721 -1.326 20.037 1.00 72.81 81 GLY A C 1
ATOM 669 O O . GLY A 1 81 ? -18.420 -1.598 21.203 1.00 72.81 81 GLY A O 1
ATOM 670 N N . ALA A 1 82 ? -17.800 -1.204 19.077 1.00 75.62 82 ALA A N 1
ATOM 671 C CA . ALA A 1 82 ? -16.382 -1.109 19.382 1.00 75.62 82 ALA A CA 1
ATOM 672 C C . ALA A 1 82 ? -16.073 0.254 20.018 1.00 75.62 82 ALA A C 1
ATOM 674 O O . ALA A 1 82 ? -16.702 1.264 19.712 1.00 75.62 82 ALA A O 1
ATOM 675 N N . LYS A 1 83 ? -15.134 0.259 20.961 1.00 70.88 83 LYS A N 1
ATOM 676 C CA . LYS A 1 83 ? -14.738 1.450 21.728 1.00 70.88 83 LYS A CA 1
ATOM 677 C C . LYS A 1 83 ? -13.276 1.820 21.504 1.00 70.88 83 LYS A C 1
ATOM 679 O O . LYS A 1 83 ? -12.915 2.970 21.719 1.00 70.88 83 LYS A O 1
ATOM 684 N N . PHE A 1 84 ? -12.466 0.854 21.074 1.00 71.00 84 PHE A N 1
ATOM 685 C CA . PHE A 1 84 ? -11.028 0.983 20.877 1.00 71.00 84 PHE A CA 1
ATOM 686 C C . PHE A 1 84 ? -10.689 0.690 19.427 1.00 71.00 84 PHE A C 1
ATOM 688 O O . PHE A 1 84 ? -11.130 -0.331 18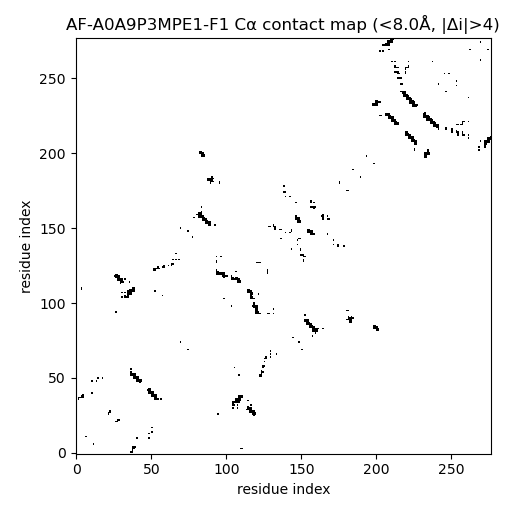.897 1.00 71.00 84 PHE A O 1
ATOM 695 N N . PHE A 1 85 ? -9.896 1.567 18.817 1.00 70.25 85 PHE A N 1
ATOM 696 C CA . PHE A 1 85 ? -9.514 1.472 17.414 1.00 70.25 85 PHE A CA 1
ATOM 697 C C . PHE A 1 85 ? -8.022 1.732 17.257 1.00 70.25 85 PHE A C 1
ATOM 699 O O . PHE A 1 85 ? -7.477 2.669 17.842 1.00 70.25 85 PHE A O 1
ATOM 706 N N . LEU A 1 86 ? -7.375 0.941 16.406 1.00 73.06 86 LEU A N 1
ATOM 707 C CA . LEU A 1 86 ? -6.024 1.201 15.944 1.00 73.06 86 LEU A CA 1
ATOM 708 C C . LEU A 1 86 ? -5.948 1.020 14.437 1.00 73.06 86 LEU A C 1
ATOM 710 O O . LEU A 1 86 ? -6.261 -0.042 13.911 1.00 73.06 86 LEU A O 1
ATOM 714 N N . LYS A 1 87 ? -5.443 2.040 13.752 1.00 73.38 87 LYS A N 1
ATOM 715 C CA . LYS A 1 87 ? -5.120 1.963 12.333 1.00 73.38 87 LYS A CA 1
ATOM 716 C C . LYS A 1 87 ? -3.621 1.741 12.139 1.00 73.38 87 LYS A C 1
ATOM 718 O O . LYS A 1 87 ? -2.805 2.480 12.686 1.00 73.38 87 LYS A O 1
ATOM 723 N N . ILE A 1 88 ? -3.264 0.763 11.315 1.00 71.06 88 ILE A N 1
ATOM 724 C CA . ILE A 1 88 ? -1.897 0.473 10.885 1.00 71.06 88 ILE A CA 1
ATOM 725 C C . ILE A 1 88 ? -1.803 0.690 9.370 1.00 71.06 88 ILE A C 1
ATOM 727 O O . ILE A 1 88 ? -2.559 0.101 8.603 1.00 71.06 88 ILE A O 1
ATOM 731 N N . ASP A 1 89 ? -0.839 1.511 8.953 1.00 68.12 89 ASP A N 1
ATOM 732 C CA . ASP A 1 89 ? -0.486 1.751 7.547 1.00 68.12 89 ASP A CA 1
ATOM 733 C C . ASP A 1 89 ? 0.723 0.873 7.180 1.00 68.12 89 ASP A C 1
ATOM 735 O O . ASP A 1 89 ? 1.755 0.878 7.872 1.00 68.12 89 ASP A O 1
ATOM 739 N N . LEU A 1 90 ? 0.613 0.075 6.117 1.00 65.38 90 LEU A N 1
ATOM 740 C CA . LEU A 1 90 ? 1.706 -0.784 5.657 1.00 65.38 90 LEU A CA 1
ATOM 741 C C . LEU A 1 90 ? 2.743 0.014 4.839 1.00 65.38 90 LEU A C 1
ATOM 743 O O . LEU A 1 90 ? 2.446 0.707 3.866 1.00 65.38 90 LEU A O 1
ATOM 747 N N . ARG A 1 91 ? 4.032 -0.104 5.193 1.00 56.34 91 ARG A N 1
ATOM 748 C CA . ARG A 1 91 ? 5.134 0.590 4.497 1.00 56.34 91 ARG A CA 1
ATOM 749 C C . ARG A 1 91 ? 5.364 -0.038 3.131 1.00 56.34 91 ARG A C 1
ATOM 751 O O . ARG A 1 91 ? 5.395 -1.247 3.003 1.00 56.34 91 ARG A O 1
ATOM 758 N N . ARG A 1 92 ? 5.715 0.764 2.125 1.00 57.97 92 ARG A N 1
ATOM 759 C CA . ARG A 1 92 ? 6.126 0.280 0.785 1.00 57.97 92 ARG A CA 1
ATOM 760 C C . ARG A 1 92 ? 5.010 -0.338 -0.082 1.00 57.97 92 ARG A C 1
ATOM 762 O O . ARG A 1 92 ? 5.352 -0.874 -1.132 1.00 57.97 92 ARG A O 1
ATOM 769 N N . GLY A 1 93 ? 3.730 -0.178 0.273 1.00 66.00 93 GLY A N 1
ATOM 770 C CA . GLY A 1 93 ? 2.576 -0.556 -0.563 1.00 66.00 93 GLY A CA 1
ATOM 771 C C . GLY A 1 93 ? 2.717 -1.939 -1.211 1.00 66.00 93 GLY A C 1
ATOM 772 O O . GLY A 1 93 ? 3.191 -2.885 -0.581 1.00 66.00 93 GLY A O 1
ATOM 773 N N . TYR A 1 94 ? 2.405 -2.036 -2.504 1.00 73.56 94 TYR A N 1
ATOM 774 C CA . TYR A 1 94 ? 2.416 -3.298 -3.258 1.00 73.56 94 TYR A CA 1
ATOM 775 C C . TYR A 1 94 ? 3.789 -3.975 -3.399 1.00 73.56 94 TYR A C 1
ATOM 777 O O . TYR A 1 94 ? 3.842 -5.183 -3.619 1.00 73.56 94 TYR A O 1
ATOM 785 N N . HIS A 1 95 ? 4.908 -3.272 -3.185 1.00 81.12 95 HIS A N 1
ATOM 786 C CA . HIS A 1 95 ? 6.251 -3.860 -3.321 1.00 81.12 95 HIS A CA 1
ATOM 787 C C . HIS A 1 95 ? 6.562 -4.961 -2.284 1.00 81.12 95 HIS A C 1
ATOM 789 O O . HIS A 1 95 ? 7.629 -5.570 -2.342 1.00 81.12 95 HIS A O 1
ATOM 795 N N . GLN A 1 96 ? 5.671 -5.211 -1.320 1.00 75.56 96 GLN A N 1
ATOM 796 C CA . GLN A 1 96 ? 5.780 -6.346 -0.398 1.00 75.56 96 GLN A CA 1
ATOM 797 C C . GLN A 1 96 ? 5.372 -7.680 -1.045 1.00 75.56 96 GLN A C 1
ATOM 799 O O . GLN A 1 96 ? 5.807 -8.738 -0.595 1.00 75.56 96 GLN A O 1
ATOM 804 N N . ILE A 1 97 ? 4.569 -7.639 -2.111 1.00 82.69 97 ILE A N 1
ATOM 805 C CA . ILE A 1 97 ? 4.064 -8.831 -2.793 1.00 82.69 97 ILE A CA 1
ATOM 806 C C . ILE A 1 97 ? 4.945 -9.127 -4.000 1.00 82.69 97 ILE A C 1
ATOM 808 O O . ILE A 1 97 ? 5.243 -8.239 -4.798 1.00 82.69 97 ILE A O 1
ATOM 812 N N . ARG A 1 98 ? 5.368 -10.383 -4.153 1.00 87.38 98 ARG A N 1
ATOM 813 C CA . ARG A 1 98 ? 6.131 -10.819 -5.327 1.00 87.38 98 ARG A CA 1
ATOM 814 C C . ARG A 1 98 ? 5.223 -10.973 -6.540 1.00 87.38 98 ARG A C 1
ATOM 816 O O . ARG A 1 98 ? 4.094 -11.440 -6.425 1.00 87.38 98 ARG A O 1
ATOM 823 N N . VAL A 1 99 ? 5.741 -10.606 -7.706 1.00 88.56 99 VAL A N 1
ATOM 824 C CA . VAL A 1 99 ? 5.103 -10.947 -8.981 1.00 88.56 99 VAL A CA 1
ATOM 825 C C . VAL A 1 99 ? 5.366 -12.428 -9.258 1.00 88.56 99 VAL A C 1
ATOM 827 O O . VAL A 1 99 ? 6.436 -12.943 -8.925 1.00 88.56 99 VAL A O 1
ATOM 830 N N . ALA A 1 100 ? 4.389 -13.127 -9.838 1.00 87.81 100 ALA A N 1
ATOM 831 C CA . ALA A 1 100 ? 4.588 -14.499 -10.292 1.00 87.81 100 ALA A CA 1
ATOM 832 C C . ALA A 1 100 ? 5.732 -14.549 -11.318 1.00 87.81 100 ALA A C 1
ATOM 834 O O . ALA A 1 100 ? 5.818 -13.680 -12.185 1.00 87.81 100 ALA A O 1
ATOM 835 N N . ALA A 1 101 ? 6.603 -15.559 -11.232 1.00 87.62 101 ALA A N 1
ATOM 836 C CA . ALA A 1 101 ? 7.822 -15.630 -12.045 1.00 87.62 101 ALA A CA 1
ATOM 837 C C . ALA A 1 101 ? 7.544 -15.520 -13.557 1.00 87.62 101 ALA A C 1
ATOM 839 O O . ALA A 1 101 ? 8.266 -14.814 -14.263 1.00 87.62 101 ALA A O 1
ATOM 840 N N . ASP A 1 102 ? 6.452 -16.135 -14.016 1.00 88.88 102 ASP A N 1
ATOM 841 C CA . ASP A 1 102 ? 6.021 -16.135 -15.419 1.00 88.88 102 ASP A CA 1
ATOM 842 C C . ASP A 1 102 ? 5.462 -14.776 -15.878 1.00 88.88 102 ASP A C 1
ATOM 844 O O . ASP A 1 102 ? 5.480 -14.443 -17.065 1.00 88.88 102 ASP A O 1
ATOM 848 N N . ASP A 1 103 ? 4.999 -13.952 -14.935 1.00 90.19 103 ASP A N 1
ATOM 849 C CA . ASP A 1 103 ? 4.425 -12.632 -15.195 1.00 90.19 103 ASP A CA 1
ATOM 850 C C . ASP A 1 103 ? 5.430 -11.487 -15.016 1.00 90.19 103 ASP A C 1
ATOM 852 O O . ASP A 1 103 ? 5.177 -10.377 -15.494 1.00 90.19 103 ASP A O 1
ATOM 856 N N . CYS A 1 104 ? 6.595 -11.735 -14.404 1.00 91.12 104 CYS A N 1
ATOM 857 C CA . CYS A 1 104 ? 7.651 -10.733 -14.221 1.00 91.12 104 CYS A CA 1
ATOM 858 C C . CYS A 1 104 ? 8.021 -10.048 -15.546 1.00 91.12 104 CYS A C 1
ATOM 860 O O . CYS A 1 104 ? 8.084 -8.819 -15.609 1.00 91.12 104 CYS A O 1
ATOM 862 N N . LEU A 1 105 ? 8.151 -10.814 -16.635 1.00 91.81 105 LEU A N 1
ATOM 863 C CA . LEU A 1 105 ? 8.485 -10.298 -17.971 1.00 91.81 105 LEU A CA 1
ATOM 864 C C . LEU A 1 105 ? 7.472 -9.255 -18.472 1.00 91.81 105 LEU A C 1
ATOM 866 O O . LEU A 1 105 ? 7.849 -8.316 -19.176 1.00 91.81 105 LEU A O 1
ATOM 870 N N . LYS A 1 106 ? 6.189 -9.379 -18.109 1.00 92.12 106 LYS A N 1
ATOM 871 C CA . LYS A 1 106 ? 5.123 -8.453 -18.535 1.00 92.12 106 LYS A CA 1
ATOM 872 C C . LYS A 1 106 ? 5.256 -7.088 -17.866 1.00 92.12 106 LYS A C 1
ATOM 874 O O . LYS A 1 106 ? 4.828 -6.083 -18.427 1.00 92.12 106 LYS A O 1
ATOM 879 N N . THR A 1 107 ? 5.886 -7.041 -16.693 1.00 93.44 107 THR A N 1
ATOM 880 C CA . THR A 1 107 ? 6.142 -5.801 -15.949 1.00 93.44 107 THR A CA 1
ATOM 881 C C . THR A 1 107 ? 7.336 -5.013 -16.489 1.00 93.44 107 THR A C 1
ATOM 883 O O . THR A 1 107 ? 7.647 -3.942 -15.964 1.00 93.44 107 THR A O 1
ATOM 886 N N . ALA A 1 108 ? 8.004 -5.506 -17.536 1.00 94.31 108 ALA A N 1
ATOM 887 C CA . ALA A 1 108 ? 9.179 -4.859 -18.088 1.00 94.31 108 ALA A CA 1
ATOM 888 C C . ALA A 1 108 ? 8.894 -3.421 -18.553 1.00 94.31 108 ALA A C 1
ATOM 890 O O . ALA A 1 108 ? 7.934 -3.131 -19.277 1.00 94.31 108 ALA A O 1
ATOM 891 N N . PHE A 1 109 ? 9.773 -2.515 -18.147 1.00 93.94 109 PHE A N 1
ATOM 892 C CA . PHE A 1 109 ? 9.754 -1.106 -18.487 1.00 93.94 109 PHE A CA 1
ATOM 893 C C . PHE A 1 109 ? 11.107 -0.690 -19.052 1.00 93.94 109 PHE A C 1
ATOM 895 O O . PHE A 1 109 ? 12.151 -1.285 -18.771 1.00 93.94 109 PHE A O 1
ATOM 902 N N . ARG A 1 110 ? 11.088 0.339 -19.894 1.00 91.50 110 ARG A N 1
ATOM 903 C CA . ARG A 1 110 ? 12.299 0.873 -20.517 1.00 91.50 110 ARG A CA 1
ATOM 904 C C . ARG A 1 110 ? 12.647 2.240 -19.957 1.00 91.50 110 ARG A C 1
ATOM 906 O O . ARG A 1 110 ? 11.776 3.043 -19.626 1.00 91.50 110 ARG A O 1
ATOM 913 N N . THR A 1 111 ? 13.937 2.510 -19.924 1.00 89.94 111 THR A N 1
ATOM 914 C CA . THR A 1 111 ? 14.514 3.782 -19.513 1.00 89.94 111 THR A CA 1
ATOM 915 C C . THR A 1 111 ? 15.596 4.188 -20.512 1.00 89.94 111 THR A C 1
ATOM 917 O O . THR A 1 111 ? 15.874 3.469 -21.473 1.00 89.94 111 THR A O 1
ATOM 920 N N . ARG A 1 112 ? 16.220 5.351 -20.301 1.00 85.44 112 ARG A N 1
ATOM 921 C CA . ARG A 1 112 ? 17.394 5.769 -21.082 1.00 85.44 112 ARG A CA 1
ATOM 922 C C . ARG A 1 112 ? 18.609 4.858 -20.850 1.00 85.44 112 ARG A C 1
ATOM 924 O O . ARG A 1 112 ? 19.445 4.743 -21.737 1.00 85.44 112 ARG A O 1
ATOM 931 N N . TYR A 1 113 ? 18.692 4.229 -19.679 1.00 87.69 113 TYR A N 1
ATOM 932 C CA . TYR A 1 1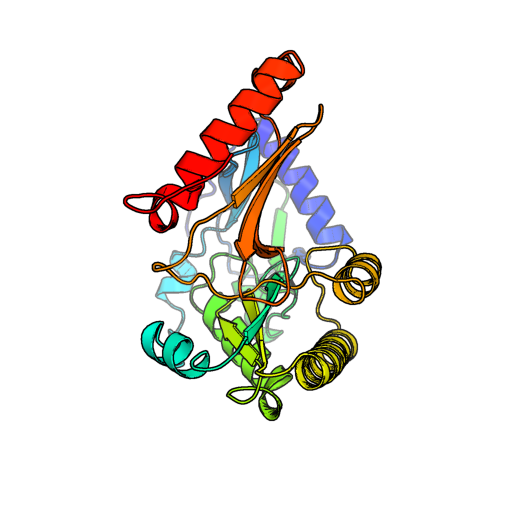13 ? 19.851 3.453 -19.229 1.00 87.69 113 TYR A CA 1
ATOM 933 C C . TYR A 1 113 ? 19.710 1.945 -19.471 1.00 87.69 113 TYR A C 1
ATOM 935 O O . TYR A 1 113 ? 20.667 1.202 -19.293 1.00 87.69 113 TYR A O 1
ATOM 943 N N . GLY A 1 114 ? 18.530 1.478 -19.885 1.00 89.94 114 GLY A N 1
ATOM 944 C CA . GLY A 1 114 ? 18.302 0.069 -20.173 1.00 89.94 114 GLY A CA 1
ATOM 945 C C . GLY A 1 114 ? 16.842 -0.337 -20.042 1.00 89.94 114 GLY A C 1
ATOM 946 O O . GLY A 1 114 ? 15.927 0.489 -20.053 1.00 89.94 114 GLY A O 1
ATOM 947 N N . ARG A 1 115 ? 16.620 -1.645 -19.923 1.00 93.75 115 ARG A N 1
ATOM 948 C CA . ARG A 1 115 ? 15.303 -2.227 -19.662 1.00 93.75 115 ARG A CA 1
ATOM 949 C C . ARG A 1 115 ? 15.364 -3.045 -18.394 1.00 93.75 115 ARG A C 1
ATOM 951 O O . ARG A 1 115 ? 16.312 -3.801 -18.187 1.00 93.75 115 ARG A O 1
ATOM 958 N N . TYR A 1 116 ? 14.324 -2.917 -17.593 1.00 94.81 116 TYR A N 1
ATOM 959 C CA . TYR A 1 116 ? 14.232 -3.556 -16.296 1.00 94.81 116 TYR A CA 1
ATOM 960 C C . TYR A 1 116 ? 12.842 -4.141 -16.123 1.00 94.81 116 TYR A C 1
ATOM 962 O O . TYR A 1 116 ? 11.884 -3.670 -16.727 1.00 94.81 116 TYR A O 1
ATOM 970 N N . GLU A 1 117 ? 12.726 -5.163 -15.296 1.00 95.00 117 GLU A N 1
ATOM 971 C CA . GLU A 1 117 ? 11.456 -5.777 -14.924 1.00 95.00 117 GLU A CA 1
ATOM 972 C C . GLU A 1 117 ? 11.341 -5.874 -13.412 1.00 95.00 117 GLU A C 1
ATOM 974 O O . GLU A 1 117 ? 12.351 -5.951 -12.709 1.00 95.00 117 GLU A O 1
ATOM 979 N N . TYR A 1 118 ? 10.107 -5.855 -12.923 1.00 94.19 118 TYR A N 1
ATOM 980 C CA . TYR A 1 118 ? 9.808 -5.942 -11.508 1.00 94.19 118 TYR A CA 1
ATOM 981 C C . TYR A 1 118 ? 9.700 -7.393 -11.047 1.00 94.19 118 TYR A C 1
ATOM 983 O O . TYR A 1 118 ? 9.049 -8.224 -11.675 1.00 94.19 118 TYR A O 1
ATOM 991 N N . LEU A 1 119 ? 10.314 -7.664 -9.898 1.00 90.75 119 LEU A N 1
ATOM 992 C CA . LEU A 1 119 ? 10.187 -8.911 -9.140 1.00 90.75 119 LEU A CA 1
ATOM 993 C C . LEU A 1 119 ? 9.118 -8.802 -8.043 1.00 90.75 119 LEU A C 1
ATOM 995 O O . LEU A 1 119 ? 8.586 -9.805 -7.565 1.00 90.75 119 LEU A O 1
ATOM 999 N N . VAL A 1 120 ? 8.806 -7.571 -7.642 1.00 90.75 120 VAL A N 1
ATOM 1000 C CA . VAL A 1 120 ? 7.760 -7.222 -6.676 1.00 90.75 120 VAL A CA 1
ATOM 1001 C C . VAL A 1 120 ? 6.705 -6.364 -7.345 1.00 90.75 120 VAL A C 1
ATOM 1003 O O . VAL A 1 120 ? 7.004 -5.654 -8.293 1.00 90.75 120 VAL A O 1
ATOM 1006 N N . MET A 1 121 ? 5.470 -6.422 -6.878 1.00 89.31 121 MET A N 1
ATOM 1007 C CA . MET A 1 121 ? 4.324 -5.852 -7.571 1.00 89.31 121 MET A CA 1
ATOM 1008 C C . MET A 1 121 ? 4.443 -4.328 -7.710 1.00 89.31 121 MET A C 1
ATOM 1010 O O . MET A 1 121 ? 4.364 -3.623 -6.701 1.00 89.31 121 MET A O 1
ATOM 1014 N N . PRO A 1 122 ? 4.630 -3.795 -8.933 1.00 90.25 122 PRO A N 1
ATOM 1015 C CA . PRO A 1 122 ? 4.762 -2.363 -9.134 1.00 90.25 122 PRO A CA 1
ATOM 1016 C C . PRO A 1 122 ? 3.407 -1.663 -9.055 1.00 90.25 122 PRO A C 1
ATOM 1018 O O . PRO A 1 122 ? 2.347 -2.233 -9.333 1.00 90.25 122 PRO A O 1
ATOM 1021 N N . PHE A 1 123 ? 3.451 -0.369 -8.752 1.00 85.69 123 PHE A N 1
ATOM 1022 C CA . PHE A 1 123 ? 2.289 0.499 -8.899 1.00 85.69 123 PHE A CA 1
ATOM 1023 C C . PHE A 1 123 ? 1.875 0.633 -10.372 1.00 85.69 123 PHE A C 1
ATOM 1025 O O . PHE A 1 123 ? 2.702 0.596 -11.282 1.00 85.69 123 PHE A O 1
ATOM 1032 N N . GLY A 1 124 ? 0.576 0.841 -10.598 1.00 86.50 124 GLY A N 1
ATOM 1033 C CA . GLY A 1 124 ? 0.010 1.086 -11.926 1.00 86.50 124 GLY A CA 1
ATOM 1034 C C . GLY A 1 124 ? -0.558 -0.148 -12.628 1.00 86.50 124 GLY A C 1
ATOM 1035 O O . GLY A 1 124 ? -1.217 0.015 -13.651 1.00 86.50 124 GLY A O 1
ATOM 1036 N N . LEU A 1 125 ? -0.377 -1.359 -12.089 1.00 89.25 125 LEU A N 1
ATOM 1037 C CA . LEU A 1 125 ? -1.066 -2.559 -12.581 1.00 89.25 125 LEU A CA 1
ATOM 1038 C C . LEU A 1 125 ? -2.530 -2.576 -12.123 1.00 89.25 125 LEU A C 1
ATOM 1040 O O . LEU A 1 125 ? -2.816 -2.341 -10.952 1.00 89.25 125 LEU A O 1
ATOM 1044 N N . THR A 1 126 ? -3.463 -2.913 -13.020 1.00 87.69 126 THR A N 1
ATOM 1045 C CA . THR A 1 126 ? -4.908 -2.897 -12.709 1.00 87.69 126 THR A CA 1
ATOM 1046 C C . THR A 1 126 ? -5.304 -3.814 -11.555 1.00 87.69 126 THR A C 1
ATOM 1048 O O . THR A 1 126 ? -6.146 -3.432 -10.750 1.00 87.69 126 THR A O 1
ATOM 1051 N N . ASN A 1 127 ? -4.701 -4.998 -11.448 1.00 86.69 127 ASN A N 1
ATOM 1052 C CA . ASN A 1 127 ? -5.060 -5.963 -10.407 1.00 86.69 127 ASN A CA 1
ATOM 1053 C C . ASN A 1 127 ? -4.232 -5.813 -9.121 1.00 86.69 127 ASN A C 1
ATOM 1055 O O . ASN A 1 127 ? -4.518 -6.522 -8.165 1.00 86.69 127 ASN A O 1
ATOM 1059 N N . ALA A 1 128 ? -3.247 -4.906 -9.057 1.00 85.69 128 ALA A N 1
ATOM 1060 C CA . ALA A 1 128 ? -2.372 -4.797 -7.885 1.00 85.69 128 ALA A CA 1
ATOM 1061 C C . ALA A 1 128 ? -3.121 -4.538 -6.558 1.00 85.69 128 ALA A C 1
ATOM 1063 O O . ALA A 1 128 ? -2.874 -5.277 -5.604 1.00 85.69 128 ALA A O 1
ATOM 1064 N N . PRO A 1 129 ? -4.088 -3.598 -6.485 1.00 82.12 129 PRO A N 1
ATOM 1065 C CA . PRO A 1 129 ? -4.863 -3.378 -5.262 1.00 82.12 129 PRO A CA 1
ATOM 1066 C C . PRO A 1 129 ? -5.655 -4.620 -4.828 1.00 82.12 129 PRO A C 1
ATOM 1068 O O . PRO A 1 129 ? -5.712 -4.946 -3.647 1.00 82.12 129 PRO A O 1
ATOM 1071 N N . LEU A 1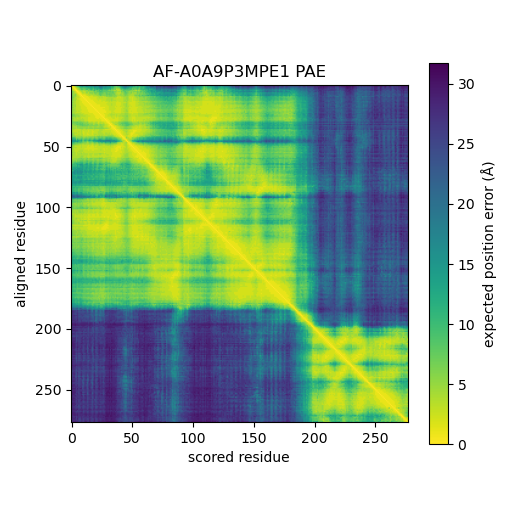 130 ? -6.230 -5.347 -5.792 1.00 83.69 130 LEU A N 1
ATOM 1072 C CA . LEU A 1 130 ? -7.031 -6.543 -5.524 1.00 83.69 130 LEU A CA 1
ATOM 1073 C C . LEU A 1 130 ? -6.163 -7.718 -5.075 1.00 83.69 130 LEU A C 1
ATOM 1075 O O . LEU A 1 130 ? -6.509 -8.397 -4.117 1.00 83.69 130 LEU A O 1
ATOM 1079 N N . THR A 1 131 ? -5.022 -7.954 -5.725 1.00 85.56 131 THR A N 1
ATOM 1080 C CA . THR A 1 131 ? -4.085 -8.998 -5.292 1.00 85.56 131 THR A CA 1
ATOM 1081 C C . THR A 1 131 ? -3.541 -8.705 -3.896 1.00 85.56 131 THR A C 1
ATOM 1083 O O . THR A 1 131 ? -3.343 -9.637 -3.114 1.00 85.56 131 THR A O 1
ATOM 1086 N N . PHE A 1 132 ? -3.354 -7.427 -3.554 1.00 82.81 132 PHE A N 1
ATOM 1087 C CA . PHE A 1 132 ? -2.998 -7.030 -2.198 1.00 82.81 132 PHE A CA 1
ATOM 1088 C C . PHE A 1 132 ? -4.109 -7.351 -1.200 1.00 82.81 132 PHE A C 1
ATOM 1090 O O . PHE A 1 132 ? -3.845 -8.040 -0.219 1.00 82.81 132 PHE A O 1
ATOM 1097 N N . GLN A 1 133 ? -5.352 -6.960 -1.495 1.00 82.81 133 GLN A N 1
ATOM 1098 C CA . GLN A 1 133 ? -6.505 -7.281 -0.652 1.00 82.81 133 GLN A CA 1
ATOM 1099 C C . GLN A 1 133 ? -6.667 -8.794 -0.445 1.00 82.81 133 GLN A C 1
ATOM 1101 O O . GLN A 1 133 ? -6.858 -9.226 0.685 1.00 82.81 133 GLN A O 1
ATOM 1106 N N . ILE A 1 134 ? -6.549 -9.603 -1.504 1.00 86.25 134 ILE A N 1
ATOM 1107 C CA . ILE A 1 134 ? -6.642 -11.071 -1.418 1.00 86.25 134 ILE A CA 1
ATOM 1108 C C . ILE A 1 134 ? -5.561 -11.616 -0.485 1.00 86.25 134 ILE A C 1
ATOM 1110 O O . ILE A 1 134 ? -5.863 -12.340 0.456 1.00 86.25 134 ILE A O 1
ATOM 1114 N N . THR A 1 135 ? -4.307 -11.218 -0.713 1.00 86.44 135 THR A N 1
ATOM 1115 C CA . THR A 1 135 ? -3.175 -11.662 0.113 1.00 86.44 135 THR A CA 1
ATOM 1116 C C . THR A 1 135 ? -3.379 -11.293 1.580 1.00 86.44 135 THR A C 1
ATOM 1118 O O . THR A 1 135 ? -3.152 -12.116 2.463 1.00 86.44 135 THR A O 1
ATOM 1121 N N . MET A 1 136 ? -3.825 -10.066 1.858 1.00 84.25 136 MET A N 1
ATOM 1122 C CA . MET A 1 136 ? -4.072 -9.621 3.228 1.00 84.25 136 MET A CA 1
ATOM 1123 C C . MET A 1 136 ? -5.250 -10.361 3.860 1.00 84.25 136 MET A C 1
ATOM 1125 O O . MET A 1 136 ? -5.149 -10.796 5.005 1.00 84.25 136 MET A O 1
ATOM 1129 N N . ASN A 1 137 ? -6.330 -10.584 3.112 1.00 86.44 137 ASN A N 1
ATOM 1130 C CA . ASN A 1 137 ? -7.467 -11.353 3.599 1.00 86.44 137 ASN A CA 1
ATOM 1131 C C . ASN A 1 137 ? -7.074 -12.799 3.932 1.00 86.44 137 ASN A C 1
ATOM 1133 O O . ASN A 1 137 ? -7.565 -13.359 4.907 1.00 86.44 137 ASN A O 1
ATOM 1137 N N . ASP A 1 138 ? -6.157 -13.389 3.168 1.00 87.81 138 ASP A N 1
ATOM 1138 C CA . ASP A 1 138 ? -5.635 -14.728 3.433 1.00 87.81 138 ASP A CA 1
ATOM 1139 C C . ASP A 1 138 ? -4.743 -14.767 4.681 1.00 87.81 138 ASP A C 1
ATOM 1141 O O . ASP A 1 138 ? -4.865 -15.685 5.491 1.00 87.81 138 ASP A O 1
ATOM 1145 N N . VAL A 1 139 ? -3.883 -13.759 4.867 1.00 86.88 139 VAL A N 1
ATOM 1146 C CA . VAL A 1 139 ? -2.993 -13.643 6.036 1.00 86.88 139 VAL A CA 1
ATOM 1147 C C . VAL A 1 139 ? -3.776 -13.423 7.331 1.00 86.88 139 VAL A C 1
ATOM 1149 O O . VAL A 1 139 ? -3.443 -14.013 8.358 1.00 86.88 139 VAL A O 1
ATOM 1152 N N . PHE A 1 140 ? -4.808 -12.583 7.291 1.00 87.38 140 PHE A N 1
ATOM 1153 C CA . PHE A 1 140 ? -5.595 -12.194 8.461 1.00 87.38 140 PHE A CA 1
ATOM 1154 C C . PHE A 1 140 ? -6.912 -12.952 8.595 1.00 87.38 140 PHE A C 1
ATOM 1156 O O . PHE A 1 140 ? -7.720 -12.603 9.452 1.00 87.38 140 PHE A O 1
ATOM 1163 N N . ARG A 1 141 ? -7.127 -14.004 7.797 1.00 88.94 141 ARG A N 1
ATOM 1164 C CA . ARG A 1 141 ? -8.393 -14.747 7.698 1.00 88.94 141 ARG A CA 1
ATOM 1165 C C . ARG A 1 141 ? -9.007 -15.122 9.047 1.00 88.94 141 ARG A C 1
ATOM 1167 O O . ARG A 1 141 ? -10.221 -15.100 9.195 1.00 88.94 141 ARG A O 1
ATOM 1174 N N . GLU A 1 142 ? -8.177 -15.463 10.027 1.00 87.62 142 GLU A N 1
ATOM 1175 C CA . GLU A 1 142 ? -8.628 -15.871 11.362 1.00 87.62 142 GLU A CA 1
ATOM 1176 C C . GLU A 1 142 ? -9.135 -14.708 12.234 1.00 87.62 142 GLU A C 1
ATOM 1178 O O . GLU A 1 142 ? -9.903 -14.952 13.171 1.00 87.62 142 GLU A O 1
ATOM 1183 N N . LEU A 1 143 ? -8.718 -13.475 11.924 1.00 86.56 143 LEU A N 1
ATOM 1184 C CA . LEU A 1 143 ? -9.033 -12.235 12.646 1.00 86.56 143 LEU A CA 1
ATOM 1185 C C . LEU A 1 143 ? -10.031 -11.327 11.903 1.00 86.56 143 LEU A C 1
ATOM 1187 O O . LEU A 1 143 ? -10.597 -10.416 12.519 1.00 86.56 143 LEU A O 1
ATOM 1191 N N . LEU A 1 144 ? -10.252 -11.575 10.606 1.00 85.12 144 LEU A N 1
ATOM 1192 C CA . LEU A 1 144 ? -11.284 -10.898 9.819 1.00 85.12 144 LEU A CA 1
ATOM 1193 C C . LEU A 1 144 ? -12.661 -11.077 10.464 1.00 85.12 144 LEU A C 1
ATOM 1195 O O . LEU A 1 144 ? -12.955 -12.122 11.047 1.00 85.12 144 LEU A O 1
ATOM 1199 N N . ASP A 1 145 ? -13.480 -10.031 10.376 1.00 78.88 145 ASP A N 1
ATOM 1200 C CA . ASP A 1 145 ? -14.853 -9.964 10.901 1.00 78.88 145 ASP A CA 1
ATOM 1201 C C . ASP A 1 145 ? -14.984 -10.183 12.424 1.00 78.88 145 ASP A C 1
ATOM 1203 O O . ASP A 1 145 ? -16.093 -10.269 12.951 1.00 78.88 145 ASP A O 1
ATOM 1207 N N . LYS A 1 146 ? -13.860 -10.257 13.153 1.00 84.94 146 LYS A N 1
ATOM 1208 C CA . LYS A 1 146 ? -13.821 -10.386 14.619 1.00 84.94 146 LYS A CA 1
ATOM 1209 C C . LYS A 1 146 ? -13.255 -9.142 15.284 1.00 84.94 146 LYS A C 1
ATOM 1211 O O . LYS A 1 146 ? -13.880 -8.579 16.176 1.00 84.94 146 LYS A O 1
ATOM 1216 N N . CYS A 1 147 ? -12.050 -8.760 14.870 1.00 83.88 147 CYS A N 1
ATOM 1217 C CA . CYS A 1 147 ? -11.325 -7.628 15.443 1.00 83.88 147 CYS A CA 1
ATOM 1218 C C . CYS A 1 147 ? -10.482 -6.866 14.417 1.00 83.88 147 CYS A C 1
ATOM 1220 O O . CYS A 1 147 ? -9.848 -5.876 14.775 1.00 83.88 147 CYS A O 1
ATOM 1222 N N . VAL A 1 148 ? -10.463 -7.298 13.149 1.00 85.50 148 VAL A N 1
ATOM 1223 C CA . VAL A 1 148 ? -9.677 -6.666 12.085 1.00 85.50 148 VAL A CA 1
ATOM 1224 C C . VAL A 1 148 ? -10.535 -6.411 10.851 1.00 85.50 148 VAL A C 1
ATOM 1226 O O . VAL A 1 148 ? -11.223 -7.302 10.361 1.00 85.50 148 VAL A O 1
ATOM 1229 N N . ILE A 1 149 ? -10.439 -5.191 10.332 1.00 82.00 149 ILE A N 1
ATOM 1230 C CA . ILE A 1 149 ? -10.904 -4.769 9.014 1.00 82.00 149 ILE A CA 1
ATOM 1231 C C . ILE A 1 149 ? -9.681 -4.448 8.168 1.00 82.00 149 ILE A C 1
ATOM 1233 O O . ILE A 1 149 ? -8.768 -3.752 8.611 1.00 82.00 149 ILE A O 1
ATOM 1237 N N . ILE A 1 150 ? -9.676 -4.924 6.928 1.00 79.75 150 ILE A N 1
ATOM 1238 C CA . ILE A 1 150 ? -8.607 -4.640 5.975 1.00 79.75 150 ILE A CA 1
ATOM 1239 C C . ILE A 1 150 ? -9.202 -3.957 4.766 1.00 79.75 150 ILE A C 1
ATOM 1241 O O . ILE A 1 150 ? -10.095 -4.499 4.113 1.00 79.75 150 ILE A O 1
ATOM 1245 N N . TYR A 1 151 ? -8.652 -2.798 4.436 1.00 73.75 151 TYR A N 1
ATOM 1246 C CA . TYR A 1 151 ? -9.020 -2.067 3.243 1.00 73.75 151 TYR A CA 1
ATOM 1247 C C . TYR A 1 151 ? -7.765 -1.581 2.527 1.00 73.75 151 TYR A C 1
ATOM 1249 O O . TYR A 1 151 ? -7.125 -0.616 2.945 1.00 73.75 151 TYR A O 1
ATOM 1257 N N . LEU A 1 152 ? -7.426 -2.241 1.419 1.00 73.06 152 LEU A N 1
ATOM 1258 C CA . LEU A 1 152 ? -6.213 -1.959 0.653 1.00 73.06 152 LEU A CA 1
ATOM 1259 C C . LEU A 1 152 ? -4.972 -1.984 1.563 1.00 73.06 152 LEU A C 1
ATOM 1261 O O . LEU A 1 152 ? -4.674 -3.021 2.145 1.00 73.06 152 LEU A O 1
ATOM 1265 N N . ASP A 1 153 ? -4.266 -0.859 1.680 1.00 69.75 153 ASP A N 1
ATOM 1266 C CA . ASP A 1 153 ? -3.023 -0.726 2.446 1.00 69.75 153 ASP A CA 1
ATOM 1267 C C . ASP A 1 153 ? -3.258 -0.437 3.948 1.00 69.75 153 ASP A C 1
ATOM 1269 O O . ASP A 1 153 ? -2.292 -0.361 4.716 1.00 69.75 153 ASP A O 1
ATOM 1273 N N . ASP A 1 154 ? -4.521 -0.284 4.365 1.00 74.00 154 ASP A N 1
ATOM 1274 C CA . ASP A 1 154 ? -4.927 0.051 5.728 1.00 74.00 154 ASP A CA 1
ATOM 1275 C C . ASP A 1 154 ? -5.454 -1.181 6.480 1.00 74.00 154 ASP A C 1
ATOM 1277 O O . ASP A 1 154 ? -6.396 -1.848 6.044 1.00 74.00 154 ASP A O 1
ATOM 1281 N N . ILE A 1 155 ? -4.882 -1.441 7.658 1.00 79.19 155 ILE A N 1
ATOM 1282 C CA . ILE A 1 155 ? -5.384 -2.430 8.618 1.00 79.19 155 ILE A CA 1
ATOM 1283 C C . ILE A 1 155 ? -5.999 -1.670 9.791 1.00 79.19 155 ILE A C 1
ATOM 1285 O O . ILE A 1 155 ? -5.307 -0.923 10.482 1.00 79.19 155 ILE A O 1
ATOM 1289 N N . LEU A 1 156 ? -7.290 -1.862 10.030 1.00 79.81 156 LEU A N 1
ATOM 1290 C CA . LEU A 1 156 ? -8.017 -1.305 11.162 1.00 79.81 156 LEU A CA 1
ATOM 1291 C C . LEU A 1 156 ? -8.317 -2.415 12.166 1.00 79.81 156 LEU A C 1
ATOM 1293 O O . LEU A 1 156 ? -8.980 -3.393 11.847 1.00 79.81 156 LEU A O 1
ATOM 1297 N N . ILE A 1 157 ? -7.844 -2.247 13.389 1.00 81.94 157 ILE A N 1
ATOM 1298 C CA . ILE A 1 157 ? -8.071 -3.153 14.509 1.00 81.94 157 ILE A CA 1
ATOM 1299 C C . ILE A 1 157 ? -9.096 -2.491 15.414 1.00 81.94 157 ILE A C 1
ATOM 1301 O O . ILE A 1 157 ? -8.949 -1.312 15.737 1.00 81.94 157 ILE A O 1
ATOM 1305 N N . TYR A 1 158 ? -10.122 -3.222 15.826 1.00 78.94 158 TYR A N 1
ATOM 1306 C CA . TYR A 1 158 ? -11.210 -2.685 16.629 1.00 78.94 158 TYR A CA 1
ATOM 1307 C C . TYR A 1 158 ? -11.645 -3.672 17.710 1.00 78.94 158 TYR A C 1
ATOM 1309 O O . TYR A 1 158 ? -11.704 -4.878 17.480 1.00 78.94 158 TYR A O 1
ATOM 1317 N N . SER A 1 159 ? -11.966 -3.153 18.897 1.00 83.12 159 SER A N 1
ATOM 1318 C CA . SER A 1 159 ? -12.369 -3.981 20.043 1.00 83.12 159 SER A CA 1
ATOM 1319 C C . SER A 1 159 ? -13.327 -3.234 20.975 1.00 83.12 159 SER A C 1
ATOM 1321 O O . SER A 1 159 ? -13.382 -2.003 21.004 1.00 83.12 159 SER A O 1
ATOM 1323 N N . ARG A 1 160 ? -14.097 -3.980 21.779 1.00 84.19 160 ARG A N 1
ATOM 1324 C CA . ARG A 1 160 ? -15.087 -3.416 22.722 1.00 84.19 160 ARG A CA 1
ATOM 1325 C C . ARG A 1 160 ? -14.515 -3.090 24.104 1.00 84.19 160 ARG A C 1
ATOM 1327 O O . ARG A 1 160 ? -15.008 -2.177 24.762 1.00 84.19 160 ARG A O 1
ATOM 1334 N N . SER A 1 161 ? -13.494 -3.825 24.544 1.00 81.38 161 SER A N 1
ATOM 1335 C CA . SER A 1 161 ? -12.806 -3.622 25.824 1.00 81.38 161 SER A CA 1
ATOM 1336 C C . SER A 1 161 ? -11.303 -3.456 25.617 1.00 81.38 161 SER A C 1
ATOM 1338 O O . SER A 1 161 ? -10.740 -3.950 24.637 1.00 81.38 161 SER A O 1
ATOM 1340 N N . ARG A 1 162 ? -10.647 -2.780 26.565 1.00 75.69 162 ARG A N 1
ATOM 1341 C CA . ARG A 1 162 ? -9.201 -2.530 26.529 1.00 75.69 162 ARG A CA 1
ATOM 1342 C C . ARG A 1 162 ? -8.392 -3.826 26.588 1.00 75.69 162 ARG A C 1
ATOM 1344 O O . ARG A 1 162 ? -7.435 -3.982 25.839 1.00 75.69 162 ARG A O 1
ATOM 1351 N N . GLU A 1 163 ? -8.782 -4.758 27.455 1.00 81.12 163 GLU A N 1
ATOM 1352 C CA . GLU A 1 163 ? -8.099 -6.052 27.599 1.00 81.12 163 GLU A CA 1
ATOM 1353 C C . GLU A 1 163 ? -8.176 -6.878 26.316 1.00 81.12 163 GLU A C 1
ATOM 1355 O O . GLU A 1 163 ? -7.187 -7.492 25.920 1.00 81.12 163 GLU A O 1
ATOM 1360 N N . GLN A 1 164 ? -9.336 -6.867 25.648 1.00 84.44 164 GLN A N 1
ATOM 1361 C CA . GLN A 1 164 ? -9.496 -7.540 24.365 1.00 84.44 164 GLN A CA 1
ATOM 1362 C C . GLN A 1 164 ? -8.656 -6.854 23.288 1.00 84.44 164 GLN A C 1
ATOM 1364 O O . GLN A 1 164 ? -7.961 -7.536 22.544 1.00 84.44 164 GLN A O 1
ATOM 1369 N N . HIS A 1 165 ? -8.629 -5.518 23.274 1.00 80.75 165 HIS A N 1
ATOM 1370 C CA . HIS A 1 165 ? -7.823 -4.762 22.320 1.00 80.75 165 HIS A CA 1
ATOM 1371 C C . HIS A 1 165 ? -6.339 -5.110 22.407 1.00 80.75 165 HIS A C 1
ATOM 1373 O O . HIS A 1 165 ? -5.709 -5.353 21.387 1.00 80.75 165 HIS A O 1
ATOM 1379 N N . LEU A 1 166 ? -5.778 -5.228 23.612 1.00 78.38 166 LEU A N 1
ATOM 1380 C CA . LEU A 1 166 ? -4.377 -5.625 23.779 1.00 78.38 166 LEU A CA 1
ATOM 1381 C C . LEU A 1 166 ? -4.090 -7.034 23.232 1.00 78.38 166 LEU A C 1
ATOM 1383 O O . LEU A 1 166 ? -3.044 -7.242 22.618 1.00 78.38 166 LEU A O 1
ATOM 1387 N N . LYS A 1 167 ? -5.019 -7.983 23.405 1.00 85.12 167 LYS A N 1
ATOM 1388 C CA . LYS A 1 167 ? -4.901 -9.335 22.829 1.00 85.12 167 LYS A CA 1
ATOM 1389 C C . LYS A 1 167 ? -4.996 -9.314 21.303 1.00 85.12 167 LYS A C 1
ATOM 1391 O O . LYS A 1 167 ? -4.205 -9.976 20.637 1.00 85.12 167 LYS A O 1
ATOM 1396 N N . ASP A 1 168 ? -5.928 -8.535 20.759 1.00 85.62 168 ASP A N 1
ATOM 1397 C CA . ASP A 1 168 ? -6.121 -8.389 19.313 1.00 85.62 168 ASP A CA 1
ATOM 1398 C C . ASP A 1 168 ? -4.887 -7.753 18.657 1.00 85.62 168 ASP A C 1
ATOM 1400 O O . ASP A 1 168 ? -4.410 -8.226 17.625 1.00 85.62 168 ASP A O 1
ATOM 1404 N N . LEU A 1 169 ? -4.311 -6.728 19.295 1.00 81.19 169 LEU A N 1
ATOM 1405 C CA . LEU A 1 169 ? -3.061 -6.108 18.865 1.00 81.19 169 LEU A CA 1
ATOM 1406 C C . LEU A 1 169 ? -1.922 -7.124 18.816 1.00 81.19 169 LEU A C 1
ATOM 1408 O O . LEU A 1 169 ? -1.222 -7.205 17.806 1.00 81.19 169 LEU A O 1
ATOM 1412 N N . ASP A 1 170 ? -1.730 -7.906 19.878 1.00 81.12 170 ASP A N 1
ATOM 1413 C CA . ASP A 1 170 ? -0.650 -8.892 19.918 1.00 81.12 170 ASP A CA 1
ATOM 1414 C C . ASP A 1 170 ? -0.811 -9.971 18.834 1.00 81.12 170 ASP A C 1
ATOM 1416 O O . ASP A 1 170 ? 0.154 -10.304 18.138 1.00 81.12 170 ASP A O 1
ATOM 1420 N N . ALA A 1 171 ? -2.044 -10.431 18.593 1.00 86.06 171 ALA A N 1
ATOM 1421 C CA . ALA A 1 171 ? -2.354 -11.361 17.510 1.00 86.06 171 ALA A CA 1
ATOM 1422 C C . ALA A 1 171 ? -2.028 -10.766 16.127 1.00 86.06 171 ALA A C 1
ATOM 1424 O O . ALA A 1 171 ? -1.364 -11.410 15.308 1.00 86.06 171 ALA A O 1
ATOM 1425 N N . VAL A 1 172 ? -2.425 -9.513 15.876 1.00 84.75 172 VAL A N 1
ATOM 1426 C CA . VAL A 1 172 ? -2.148 -8.816 14.611 1.00 84.75 172 VAL A CA 1
ATOM 1427 C C . VAL A 1 172 ? -0.651 -8.599 14.406 1.00 84.75 172 VAL A C 1
ATOM 1429 O O . VAL A 1 172 ? -0.128 -8.914 13.335 1.00 84.75 172 VAL A O 1
ATOM 1432 N N . PHE A 1 173 ? 0.073 -8.117 15.419 1.00 80.75 173 PHE A N 1
ATOM 1433 C CA . PHE A 1 173 ? 1.522 -7.926 15.323 1.00 80.75 173 PHE A CA 1
ATOM 1434 C C . PHE A 1 173 ? 2.269 -9.248 15.125 1.00 80.75 173 PHE A C 1
ATOM 1436 O O . PHE A 1 173 ? 3.240 -9.289 14.367 1.00 80.75 173 PHE A O 1
ATOM 1443 N N . THR A 1 174 ? 1.800 -10.333 15.742 1.00 81.56 174 THR A N 1
ATOM 1444 C CA . THR A 1 174 ? 2.358 -11.673 15.538 1.00 81.56 174 THR A CA 1
ATOM 1445 C C . THR A 1 174 ? 2.177 -12.136 14.093 1.00 81.56 174 THR A C 1
ATOM 1447 O O . THR A 1 174 ? 3.136 -12.611 13.479 1.00 81.56 174 THR A O 1
ATOM 1450 N N . LEU A 1 175 ? 0.992 -11.941 13.501 1.00 83.69 175 LEU A N 1
ATOM 1451 C CA . LEU A 1 175 ? 0.748 -12.263 12.089 1.00 83.69 175 LEU A CA 1
ATOM 1452 C C . LEU A 1 175 ? 1.581 -11.400 11.137 1.00 83.69 175 LEU A C 1
ATOM 1454 O O . LEU A 1 175 ? 2.155 -11.935 10.184 1.00 83.69 175 LEU A O 1
ATOM 1458 N N . LEU A 1 176 ? 1.701 -10.096 11.405 1.00 80.19 176 LEU A N 1
ATOM 1459 C CA . LEU A 1 176 ? 2.554 -9.190 10.629 1.00 80.19 176 LEU A CA 1
ATOM 1460 C C . LEU A 1 176 ? 4.014 -9.655 10.643 1.00 80.19 176 LEU A C 1
ATOM 1462 O O . LEU A 1 176 ? 4.645 -9.750 9.588 1.00 80.19 176 LEU A O 1
ATOM 1466 N N . HIS A 1 177 ? 4.536 -10.000 11.824 1.00 78.00 177 HIS A N 1
ATOM 1467 C CA . HIS A 1 177 ? 5.912 -10.462 11.981 1.00 78.00 177 HIS A CA 1
ATOM 1468 C C . HIS A 1 177 ? 6.140 -11.814 11.292 1.00 78.00 177 HIS A C 1
ATOM 1470 O O . HIS A 1 177 ? 7.097 -11.968 10.529 1.00 78.00 177 HIS A O 1
ATOM 1476 N N . LYS A 1 178 ? 5.218 -12.770 11.476 1.00 79.81 178 LYS A N 1
ATOM 1477 C CA . LYS A 1 178 ? 5.261 -14.098 10.844 1.00 79.81 178 LYS A CA 1
ATOM 1478 C C . LYS A 1 178 ? 5.294 -14.009 9.315 1.00 79.81 178 LYS A C 1
ATOM 1480 O O . LYS A 1 178 ? 6.037 -14.751 8.678 1.00 79.81 178 LYS A O 1
ATOM 1485 N N . ASN A 1 179 ? 4.538 -13.077 8.734 1.00 77.19 179 ASN A N 1
ATOM 1486 C CA . ASN A 1 179 ? 4.451 -12.882 7.284 1.00 77.19 179 ASN A CA 1
ATOM 1487 C C . ASN A 1 179 ? 5.452 -11.848 6.735 1.00 77.19 179 ASN A C 1
ATOM 1489 O O . ASN A 1 179 ? 5.412 -11.529 5.549 1.00 77.19 179 ASN A O 1
ATOM 1493 N N . ARG A 1 180 ? 6.378 -11.347 7.571 1.00 74.31 180 ARG A N 1
ATOM 1494 C CA . ARG A 1 180 ? 7.406 -10.350 7.209 1.00 74.31 180 ARG A CA 1
ATOM 1495 C C . ARG A 1 180 ? 6.830 -9.077 6.572 1.00 74.31 180 ARG A C 1
ATOM 1497 O O . ARG A 1 180 ? 7.483 -8.454 5.731 1.00 74.31 180 ARG A O 1
ATOM 1504 N N . LEU A 1 181 ? 5.624 -8.687 6.982 1.00 69.94 181 LEU A N 1
ATOM 1505 C CA . LEU A 1 181 ? 4.972 -7.469 6.514 1.00 69.94 181 LEU A CA 1
ATOM 1506 C C . LEU A 1 181 ? 5.542 -6.257 7.258 1.00 69.94 181 LEU A C 1
ATOM 1508 O O . LEU A 1 181 ? 5.659 -6.257 8.483 1.00 69.94 181 LEU A O 1
ATOM 1512 N N . ILE A 1 182 ? 5.924 -5.218 6.516 1.00 65.50 182 ILE A N 1
ATOM 1513 C CA . ILE A 1 182 ? 6.587 -4.032 7.080 1.00 65.50 182 ILE A CA 1
ATOM 1514 C C . ILE A 1 182 ? 5.556 -2.916 7.264 1.00 65.50 182 ILE A C 1
ATOM 1516 O O . ILE A 1 182 ? 4.909 -2.511 6.300 1.00 65.50 182 ILE A O 1
ATOM 1520 N N . THR A 1 183 ? 5.442 -2.360 8.471 1.00 61.16 183 THR A N 1
ATOM 1521 C CA . THR A 1 183 ? 4.546 -1.232 8.792 1.00 61.16 183 THR A CA 1
ATOM 1522 C C . THR A 1 183 ? 5.255 0.120 8.680 1.00 61.16 183 THR A C 1
ATOM 1524 O O . THR A 1 183 ? 6.483 0.232 8.784 1.00 61.16 183 THR A O 1
ATOM 1527 N N . LYS A 1 184 ? 4.499 1.182 8.385 1.00 50.19 184 LYS A N 1
ATOM 1528 C CA . LYS A 1 184 ? 5.014 2.542 8.200 1.00 50.19 184 LYS A CA 1
ATOM 1529 C C . LYS A 1 184 ? 5.160 3.243 9.547 1.00 50.19 184 LYS A C 1
ATOM 1531 O O . LYS A 1 184 ? 4.359 4.075 9.934 1.00 50.19 184 LYS A O 1
ATOM 1536 N N . GLY A 1 185 ? 6.246 2.921 10.233 1.00 52.41 185 GLY A N 1
ATOM 1537 C CA . GLY A 1 185 ? 6.612 3.474 11.535 1.00 52.41 185 GLY A CA 1
ATOM 1538 C C . GLY A 1 185 ? 7.695 2.601 12.156 1.00 52.41 185 GLY A C 1
ATOM 1539 O O . GLY A 1 185 ? 7.922 1.487 11.686 1.00 52.41 185 GLY A O 1
ATOM 1540 N N . GLN A 1 186 ? 8.412 3.096 13.165 1.00 44.78 186 GLN A N 1
ATOM 1541 C CA . GLN A 1 186 ? 9.235 2.217 13.996 1.00 44.78 186 GLN A CA 1
ATOM 1542 C C . GLN A 1 186 ? 8.263 1.330 14.780 1.00 44.78 186 GLN A C 1
ATOM 1544 O O . GLN A 1 186 ? 7.719 1.765 15.791 1.00 44.78 186 GLN A O 1
ATOM 1549 N N . ALA A 1 187 ? 7.973 0.133 14.263 1.00 46.44 187 ALA A N 1
ATOM 1550 C CA . ALA A 1 187 ? 7.037 -0.814 14.869 1.00 46.44 187 ALA A CA 1
ATOM 1551 C C . ALA A 1 187 ? 7.364 -1.074 16.352 1.00 46.44 187 ALA A C 1
ATOM 1553 O O . ALA A 1 187 ? 6.454 -1.249 17.158 1.00 46.44 187 ALA A O 1
ATOM 1554 N N . ASP A 1 188 ? 8.644 -0.977 16.716 1.00 42.22 188 ASP A N 1
ATOM 1555 C CA . ASP A 1 188 ? 9.121 -1.152 18.086 1.00 42.22 188 ASP A CA 1
ATOM 1556 C C . ASP A 1 188 ? 8.778 0.041 18.998 1.00 42.22 188 ASP A C 1
ATOM 1558 O O . ASP A 1 188 ? 8.402 -0.160 20.150 1.00 42.22 188 ASP A O 1
ATOM 1562 N N . GLN A 1 189 ? 8.803 1.281 18.489 1.00 44.16 189 GLN A N 1
ATOM 1563 C CA . GLN A 1 189 ? 8.378 2.462 19.258 1.00 44.16 189 GLN A CA 1
ATOM 1564 C C . GLN A 1 189 ? 6.853 2.589 19.334 1.00 44.16 189 GLN A C 1
ATOM 1566 O O . GLN A 1 189 ? 6.337 3.009 20.365 1.00 44.16 189 GLN A O 1
ATOM 1571 N N . LEU A 1 190 ? 6.118 2.194 18.284 1.00 48.47 190 LEU A N 1
ATOM 1572 C CA . LEU A 1 190 ? 4.651 2.189 18.317 1.00 48.47 190 LEU A CA 1
ATOM 1573 C C . LEU A 1 190 ? 4.104 1.142 19.287 1.00 48.47 190 LEU A C 1
ATOM 1575 O O . LEU A 1 190 ? 3.132 1.436 19.966 1.00 48.47 190 LEU A O 1
ATOM 1579 N N . LYS A 1 191 ? 4.719 -0.044 19.407 1.00 46.59 191 LYS A N 1
ATOM 1580 C CA . LYS A 1 191 ? 4.308 -1.036 20.417 1.00 46.59 191 LYS A CA 1
ATOM 1581 C C . LYS A 1 191 ? 4.374 -0.444 21.828 1.00 46.59 191 LYS A C 1
ATOM 1583 O O . LYS A 1 191 ? 3.428 -0.585 22.591 1.00 46.59 191 LYS A O 1
ATOM 1588 N N . ILE A 1 192 ? 5.449 0.286 22.133 1.00 41.19 192 ILE A N 1
ATOM 1589 C CA . ILE A 1 192 ? 5.655 0.946 23.430 1.00 41.19 192 ILE A CA 1
ATOM 1590 C C . ILE A 1 192 ? 4.684 2.125 23.611 1.00 41.19 192 ILE A C 1
ATOM 1592 O O . ILE A 1 192 ? 4.052 2.227 24.658 1.00 41.19 192 ILE A O 1
ATOM 1596 N N . ALA A 1 193 ? 4.502 2.964 22.586 1.00 48.78 193 ALA A N 1
ATOM 1597 C CA . ALA A 1 193 ? 3.609 4.124 22.642 1.00 48.78 193 ALA A CA 1
ATOM 1598 C C . ALA A 1 193 ? 2.112 3.755 22.669 1.00 48.78 193 ALA A C 1
ATOM 1600 O O . ALA A 1 193 ? 1.327 4.483 23.258 1.00 48.78 193 ALA A O 1
ATOM 1601 N N . LEU A 1 194 ? 1.710 2.627 22.068 1.00 46.66 194 LEU A N 1
ATOM 1602 C CA . LEU A 1 194 ? 0.336 2.100 22.098 1.00 46.66 194 LEU A CA 1
ATOM 1603 C C . LEU A 1 194 ? 0.021 1.321 23.382 1.00 46.66 194 LEU A C 1
ATOM 1605 O O . LEU A 1 194 ? -1.142 1.190 23.760 1.00 46.66 194 LEU A O 1
ATOM 1609 N N . MET A 1 195 ? 1.048 0.791 24.052 1.00 39.69 195 MET A N 1
ATOM 1610 C CA . MET A 1 195 ? 0.923 0.166 25.371 1.00 39.69 195 MET A CA 1
ATOM 1611 C C . MET A 1 195 ? 0.818 1.194 26.508 1.00 39.69 195 MET A C 1
ATOM 1613 O O . MET A 1 195 ? 0.365 0.843 27.600 1.00 39.69 195 MET A O 1
ATOM 1617 N N . SER A 1 196 ? 1.179 2.457 26.263 1.00 41.97 196 SER A N 1
ATOM 1618 C CA . SER A 1 196 ? 0.949 3.578 27.175 1.00 41.97 196 SER A CA 1
ATOM 1619 C C . SER A 1 196 ? -0.276 4.398 26.730 1.00 41.97 196 SER A C 1
ATOM 1621 O O . SER A 1 196 ? -0.305 4.854 25.592 1.00 41.97 196 SER A O 1
ATOM 1623 N N . PRO A 1 197 ? -1.305 4.585 27.576 1.00 44.53 197 PRO A N 1
ATOM 1624 C CA . PRO A 1 197 ? -2.519 5.323 27.210 1.00 44.53 197 PRO A CA 1
ATOM 1625 C C . PRO A 1 197 ? -2.253 6.802 26.839 1.00 44.53 197 PRO A C 1
ATOM 1627 O O . PRO A 1 197 ? -1.275 7.365 27.334 1.00 44.53 197 PRO A O 1
ATOM 1630 N N . PRO A 1 198 ? -3.138 7.442 26.034 1.00 48.78 198 PRO A N 1
ATOM 1631 C CA . PRO A 1 198 ? -4.498 6.999 25.711 1.00 48.78 198 PRO A CA 1
ATOM 1632 C C . PRO A 1 198 ? -4.732 6.620 24.229 1.00 48.78 198 PRO A C 1
ATOM 1634 O O . PRO A 1 198 ? -4.245 7.256 23.301 1.00 48.78 198 PRO A O 1
ATOM 1637 N N . ILE A 1 199 ? -5.511 5.549 24.032 1.00 55.59 199 ILE A N 1
ATOM 1638 C CA . ILE A 1 199 ? -5.933 4.979 22.738 1.00 55.59 199 ILE A CA 1
ATOM 1639 C C . ILE A 1 199 ? -7.213 5.697 22.274 1.00 55.59 199 ILE A C 1
ATOM 1641 O O . ILE A 1 199 ? -8.066 6.007 23.103 1.00 55.59 199 ILE A O 1
ATOM 1645 N N . LEU A 1 200 ? -7.333 5.948 20.966 1.00 59.81 200 LEU A N 1
ATOM 1646 C CA . LEU A 1 200 ? -8.419 6.710 20.333 1.00 59.81 200 LEU A CA 1
ATOM 1647 C C . LEU A 1 200 ? -9.829 6.142 20.611 1.00 59.81 200 LEU A C 1
ATOM 1649 O O . LEU A 1 200 ? -10.041 4.933 20.480 1.00 59.81 200 LEU A O 1
ATOM 1653 N N . ARG A 1 201 ? -10.797 7.020 20.914 1.00 65.12 201 ARG A N 1
ATOM 1654 C CA . ARG A 1 201 ? -12.225 6.717 21.143 1.00 65.12 201 ARG A CA 1
ATOM 1655 C C . ARG A 1 201 ? -13.111 7.342 20.052 1.00 65.12 201 ARG A C 1
ATOM 1657 O O . ARG A 1 201 ? -12.775 8.386 19.509 1.00 65.12 201 ARG A O 1
ATOM 1664 N N . ILE A 1 202 ? -14.237 6.706 19.712 1.00 63.53 202 ILE A N 1
ATOM 1665 C CA . ILE A 1 202 ? -15.205 7.264 18.742 1.00 63.53 202 ILE A CA 1
ATOM 1666 C C . ILE A 1 202 ? -15.800 8.573 19.270 1.00 63.53 202 ILE A C 1
ATOM 1668 O O . ILE A 1 202 ? -16.165 8.644 20.441 1.00 63.53 202 ILE A O 1
ATOM 1672 N N . SER A 1 203 ? -15.945 9.553 18.375 1.00 72.06 203 SER A N 1
ATOM 1673 C CA . SER A 1 203 ? -16.588 10.842 18.632 1.00 72.06 203 SER A CA 1
ATOM 1674 C C . SER A 1 203 ? -18.080 10.707 18.955 1.00 72.06 203 SER A C 1
ATOM 1676 O O . SER A 1 203 ? -18.803 10.029 18.221 1.00 72.06 203 SER A O 1
ATOM 1678 N N . ASP A 1 204 ? -18.552 11.413 19.977 1.00 76.12 204 ASP A N 1
ATOM 1679 C CA . ASP A 1 204 ? -19.971 11.555 20.325 1.00 76.12 204 ASP A CA 1
ATOM 1680 C C . ASP A 1 204 ? -20.429 12.999 20.029 1.00 76.12 204 ASP A C 1
ATOM 1682 O O . ASP A 1 204 ? -19.972 13.920 20.708 1.00 76.12 204 ASP A O 1
ATOM 1686 N N . PRO A 1 205 ? -21.271 13.237 19.003 1.00 72.75 205 PRO A N 1
ATOM 1687 C CA . PRO A 1 205 ? -21.687 14.584 18.597 1.00 72.75 205 PRO A CA 1
ATOM 1688 C C . PRO A 1 205 ? -22.441 15.376 19.670 1.00 72.75 205 PRO A C 1
ATOM 1690 O O . PRO A 1 205 ? -22.454 16.602 19.604 1.00 72.75 205 PRO A O 1
ATOM 1693 N N . ASP A 1 206 ? -23.039 14.696 20.651 1.00 76.25 206 ASP A N 1
ATOM 1694 C CA . ASP A 1 206 ? -23.832 15.324 21.713 1.00 76.25 206 ASP A CA 1
ATOM 1695 C C . ASP A 1 206 ? -22.969 15.796 22.901 1.00 76.25 206 ASP A C 1
ATOM 1697 O O . ASP A 1 206 ? -23.489 16.292 23.904 1.00 76.25 206 ASP A O 1
ATOM 1701 N N . ARG A 1 207 ? -21.640 15.636 22.817 1.00 78.38 207 ARG A N 1
ATOM 1702 C CA . ARG A 1 207 ? -20.684 15.996 23.874 1.00 78.38 207 ARG A CA 1
ATOM 1703 C C . ARG A 1 207 ? -19.719 17.093 23.422 1.00 78.38 207 ARG A C 1
ATOM 1705 O O . ARG A 1 207 ? -19.334 17.119 22.251 1.00 78.38 207 ARG A O 1
ATOM 1712 N N . PRO A 1 208 ? -19.260 17.960 24.345 1.00 79.50 208 PRO A N 1
ATOM 1713 C CA . PRO A 1 208 ? -18.307 19.010 24.012 1.00 79.50 208 PRO A CA 1
ATOM 1714 C C . PRO A 1 208 ? -16.966 18.417 23.573 1.00 79.50 208 PRO A C 1
ATOM 1716 O O . PRO A 1 208 ? -16.506 17.409 24.118 1.00 79.50 208 PRO A O 1
ATOM 1719 N N . TYR A 1 209 ? -16.343 19.061 22.590 1.00 79.12 209 TYR A N 1
ATOM 1720 C CA . TYR A 1 209 ? -14.999 18.722 22.133 1.00 79.12 209 TYR A CA 1
ATOM 1721 C C . TYR A 1 209 ? -13.964 19.634 22.787 1.00 79.12 209 TYR A C 1
ATOM 1723 O O . TYR A 1 209 ? -14.185 20.834 22.934 1.00 79.12 209 TYR A O 1
ATOM 1731 N N . GLU A 1 210 ? -12.803 19.076 23.108 1.00 80.69 210 GLU A N 1
ATOM 1732 C CA . GLU A 1 210 ? -11.632 19.830 23.545 1.00 80.69 210 GLU A CA 1
ATOM 1733 C C . GLU A 1 210 ? -10.501 19.637 22.536 1.00 80.69 210 GLU A C 1
ATOM 1735 O O . GLU A 1 210 ? -10.192 18.514 22.135 1.00 80.69 210 GLU A O 1
ATOM 1740 N N . VAL A 1 211 ? -9.906 20.729 22.068 1.00 75.38 211 VAL A N 1
ATOM 1741 C CA . VAL A 1 211 ? -8.842 20.693 21.064 1.00 75.38 211 VAL A CA 1
ATOM 1742 C C . VAL A 1 211 ? -7.547 21.172 21.695 1.00 75.38 211 VAL A C 1
ATOM 1744 O O . VAL A 1 211 ? -7.388 22.356 21.950 1.00 75.38 211 VAL A O 1
ATOM 1747 N N . ILE A 1 212 ? -6.585 20.267 21.862 1.00 77.25 212 ILE A N 1
ATOM 1748 C CA . ILE A 1 212 ? -5.231 20.623 22.293 1.00 77.25 212 ILE A CA 1
ATOM 1749 C C . ILE A 1 212 ? -4.333 20.691 21.065 1.00 77.25 212 ILE A C 1
ATOM 1751 O O . ILE A 1 212 ? -4.221 19.723 20.312 1.00 77.25 212 ILE A O 1
ATOM 1755 N N . THR A 1 213 ? -3.654 21.817 20.864 1.00 72.31 213 THR A N 1
ATOM 1756 C CA . THR A 1 213 ? -2.696 21.987 19.764 1.00 72.31 213 THR A CA 1
ATOM 1757 C C . THR A 1 213 ? -1.284 22.203 20.270 1.00 72.31 213 THR A C 1
ATOM 1759 O O . THR A 1 213 ? -1.086 22.873 21.276 1.00 72.31 213 THR A O 1
ATOM 1762 N N . ASP A 1 214 ? -0.310 21.683 19.531 1.00 66.25 214 ASP A N 1
ATOM 1763 C CA . ASP A 1 214 ? 1.112 21.898 19.779 1.00 66.25 214 ASP A CA 1
ATOM 1764 C C . ASP A 1 214 ? 1.839 22.226 18.469 1.00 66.25 214 ASP A C 1
ATOM 1766 O O . ASP A 1 214 ? 1.462 21.775 17.379 1.00 66.25 214 ASP A O 1
ATOM 1770 N N . ALA A 1 215 ? 2.898 23.022 18.556 1.00 67.56 215 ALA A N 1
ATOM 1771 C CA . ALA A 1 215 ? 3.665 23.449 17.401 1.00 67.56 215 ALA A CA 1
ATOM 1772 C C . ALA A 1 215 ? 5.169 23.401 17.668 1.00 67.56 215 ALA A C 1
ATOM 1774 O O . ALA A 1 215 ? 5.695 23.987 18.606 1.00 67.56 215 ALA A O 1
ATOM 1775 N N . SER A 1 216 ? 5.897 22.760 16.755 1.00 77.56 216 SER A N 1
ATOM 1776 C CA . SER A 1 216 ? 7.357 22.697 16.772 1.00 77.56 216 SER A CA 1
ATOM 1777 C C . SER A 1 216 ? 7.962 23.404 15.558 1.00 77.56 216 SER A C 1
ATOM 1779 O O . SER A 1 216 ? 7.288 23.748 14.587 1.00 77.56 216 SER A O 1
ATOM 1781 N N . ASN A 1 217 ? 9.290 23.539 15.543 1.00 73.25 217 ASN A N 1
ATOM 1782 C CA . ASN A 1 217 ? 10.014 24.072 14.384 1.00 73.25 217 ASN A CA 1
ATOM 1783 C C . ASN A 1 217 ? 9.954 23.177 13.131 1.00 73.25 217 ASN A C 1
ATOM 1785 O O . ASN A 1 217 ? 10.385 23.599 12.057 1.00 73.25 217 ASN A O 1
ATOM 1789 N N . ILE A 1 218 ? 9.434 21.951 13.251 1.00 66.38 218 ILE A N 1
ATOM 1790 C CA . ILE A 1 218 ? 9.421 20.947 12.179 1.00 66.38 218 ILE A CA 1
ATOM 1791 C C . ILE A 1 218 ? 7.987 20.630 11.728 1.00 66.38 218 ILE A C 1
ATOM 1793 O O . ILE A 1 218 ? 7.737 20.430 10.534 1.00 66.38 218 ILE A O 1
ATOM 1797 N N . ALA A 1 219 ? 7.046 20.574 12.665 1.00 69.25 219 ALA A N 1
ATOM 1798 C CA . ALA A 1 219 ? 5.672 20.145 12.439 1.00 69.25 219 ALA A CA 1
ATOM 1799 C C . ALA A 1 219 ? 4.711 20.760 13.463 1.00 69.25 219 ALA A C 1
ATOM 1801 O O . ALA A 1 219 ? 5.123 21.107 14.568 1.00 69.25 219 ALA A O 1
ATOM 1802 N N . ILE A 1 220 ? 3.439 20.830 13.087 1.00 72.88 220 ILE A N 1
ATOM 1803 C CA . ILE A 1 220 ? 2.307 21.132 13.965 1.00 72.88 220 ILE A CA 1
ATOM 1804 C C . ILE A 1 220 ? 1.553 19.840 14.283 1.00 72.88 22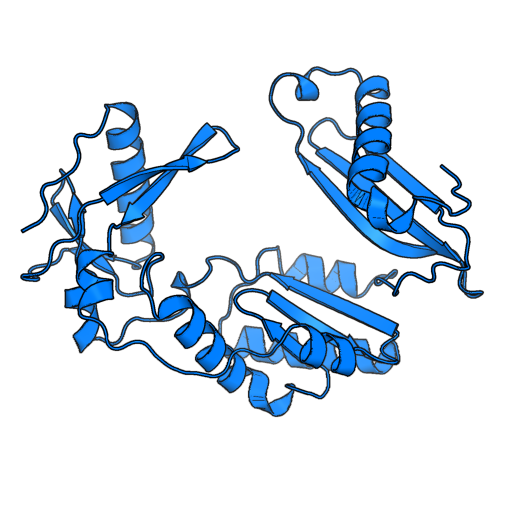0 ILE A C 1
ATOM 1806 O O . ILE A 1 220 ? 1.493 18.930 13.447 1.00 72.88 220 ILE A O 1
ATOM 1810 N N . GLY A 1 221 ? 0.994 19.767 15.482 1.00 73.44 221 GLY A N 1
ATOM 1811 C CA . GLY A 1 221 ? 0.186 18.664 15.973 1.00 73.44 221 GLY A CA 1
ATOM 1812 C C . GLY A 1 221 ? -1.086 19.177 16.635 1.00 73.44 221 GLY A C 1
ATOM 1813 O O . GLY A 1 221 ? -1.128 20.282 17.167 1.00 73.44 221 GLY A O 1
ATOM 1814 N N . ALA A 1 222 ? -2.136 18.374 16.588 1.00 75.88 222 ALA A N 1
ATOM 1815 C CA . ALA A 1 222 ? -3.363 18.616 17.315 1.00 75.88 222 ALA A CA 1
ATOM 1816 C C . ALA A 1 222 ? -3.943 17.292 17.808 1.00 75.88 222 ALA A C 1
ATOM 1818 O O . ALA A 1 222 ? -3.826 16.256 17.145 1.00 75.88 222 ALA A O 1
ATOM 1819 N N . VAL A 1 223 ? -4.605 17.347 18.957 1.00 77.62 223 VAL A N 1
ATOM 1820 C CA . VAL A 1 223 ? -5.367 16.251 19.541 1.00 77.62 223 VAL A CA 1
ATOM 1821 C C . VAL A 1 223 ? -6.776 16.751 19.811 1.00 77.62 223 VAL A C 1
ATOM 1823 O O . VAL A 1 223 ? -6.968 17.730 20.526 1.00 77.62 223 VAL A O 1
ATOM 1826 N N . LEU A 1 224 ? -7.754 16.075 19.223 1.00 78.69 224 LEU A N 1
ATOM 1827 C CA . LEU A 1 224 ? -9.161 16.241 19.548 1.00 78.69 224 LEU A CA 1
ATOM 1828 C C . LEU A 1 224 ? -9.478 15.301 20.703 1.00 78.69 224 LEU A C 1
ATOM 1830 O O . LEU A 1 224 ? -9.176 14.113 20.605 1.00 78.69 224 LEU A O 1
ATOM 1834 N N . LEU A 1 225 ? -10.077 15.808 21.767 1.00 80.31 225 LEU A N 1
ATOM 1835 C CA . LEU A 1 225 ? -10.417 15.085 22.985 1.00 80.31 225 LEU A CA 1
ATOM 1836 C C . LEU A 1 225 ? -11.909 15.251 23.276 1.00 80.31 225 LEU A C 1
ATOM 1838 O O . LEU A 1 225 ? -12.522 16.250 22.906 1.00 80.31 225 LEU A O 1
ATOM 1842 N N . GLN A 1 226 ? -12.488 14.266 23.949 1.00 81.75 226 GLN A N 1
ATOM 1843 C CA . GLN A 1 226 ? -13.816 14.367 24.546 1.00 81.75 226 GLN A CA 1
ATOM 1844 C C . GLN A 1 226 ? -13.811 13.694 25.915 1.00 81.75 226 GLN A C 1
ATOM 1846 O O . GLN A 1 226 ? -13.112 12.697 26.124 1.00 81.75 226 GLN A O 1
ATOM 1851 N N . ASP A 1 227 ? -14.605 14.230 26.841 1.00 81.56 227 ASP A N 1
ATOM 1852 C CA . ASP A 1 227 ? -14.850 13.586 28.127 1.00 81.56 227 ASP A CA 1
ATOM 1853 C C . ASP A 1 227 ? -16.052 12.641 28.033 1.00 81.56 227 ASP A C 1
ATOM 1855 O O . ASP A 1 227 ? -17.184 13.015 27.702 1.00 81.56 227 ASP A O 1
ATOM 1859 N N . PHE A 1 228 ? -15.797 11.377 28.351 1.00 74.25 228 PHE A N 1
ATOM 1860 C CA . PHE A 1 228 ? -16.808 10.333 28.347 1.00 74.25 228 PHE A CA 1
ATOM 1861 C C . PHE A 1 228 ? -17.235 9.858 29.743 1.00 74.25 228 PHE A C 1
ATOM 1863 O O . PHE A 1 228 ? -17.952 8.861 29.842 1.00 74.25 228 PHE A O 1
ATOM 1870 N N . GLY A 1 229 ? -16.820 10.558 30.802 1.00 74.88 229 GLY A N 1
ATOM 1871 C CA . GLY A 1 229 ? -17.035 10.178 32.203 1.00 74.88 229 GLY A CA 1
ATOM 1872 C C . GLY A 1 229 ? -15.855 9.434 32.841 1.00 74.88 229 GLY A C 1
ATOM 1873 O O . GLY A 1 229 ? -15.907 9.124 34.025 1.00 74.88 229 GLY A O 1
ATOM 1874 N N . ASP A 1 230 ? -14.791 9.188 32.072 1.00 70.88 230 ASP A N 1
ATOM 1875 C CA . ASP A 1 230 ? -13.542 8.542 32.503 1.00 70.88 230 ASP A CA 1
ATOM 1876 C C . ASP A 1 230 ? -12.324 9.472 32.261 1.00 70.88 230 ASP A C 1
ATOM 1878 O O . ASP A 1 230 ? -11.194 9.003 32.094 1.00 70.88 230 ASP A O 1
ATOM 1882 N N . GLY A 1 231 ? -12.559 10.789 32.177 1.00 76.31 231 GLY A N 1
ATOM 1883 C CA . GLY A 1 231 ? -11.565 11.808 31.833 1.00 76.31 231 GLY A CA 1
ATOM 1884 C C . GLY A 1 231 ? -11.440 12.072 30.329 1.00 76.31 231 GLY A C 1
ATOM 1885 O O . GLY A 1 231 ? -12.073 11.409 29.501 1.00 76.31 231 GLY A O 1
ATOM 1886 N N . LEU A 1 232 ? -10.598 13.050 29.978 1.00 74.31 232 LEU A N 1
ATOM 1887 C CA . LEU A 1 232 ? -10.352 13.451 28.592 1.00 74.31 232 LEU A CA 1
ATOM 1888 C C . LEU A 1 232 ? -9.685 12.327 27.806 1.00 74.31 232 LEU A C 1
ATOM 1890 O O . LEU A 1 232 ? -8.577 11.882 28.118 1.00 74.31 232 LEU A O 1
ATOM 1894 N N . GLN A 1 233 ? -10.372 11.879 26.762 1.00 76.12 233 GLN A N 1
ATOM 1895 C CA . GLN A 1 233 ? -9.923 10.789 25.914 1.00 76.12 233 GLN A CA 1
ATOM 1896 C C . GLN A 1 233 ? -9.780 11.266 24.474 1.00 76.12 233 GLN A C 1
ATOM 1898 O O . GLN A 1 233 ? -10.650 11.974 23.968 1.00 76.12 233 GLN A O 1
ATOM 1903 N N . PRO A 1 234 ? -8.680 10.900 23.802 1.00 73.31 234 PRO A N 1
ATOM 1904 C CA . PRO A 1 234 ? -8.388 11.366 22.462 1.00 73.31 234 PRO A CA 1
ATOM 1905 C C . PRO A 1 234 ? -9.360 10.714 21.480 1.00 73.31 234 PRO A C 1
ATOM 1907 O O . PRO A 1 234 ? -9.557 9.503 21.485 1.00 73.31 234 PRO A O 1
ATOM 1910 N N . VAL A 1 235 ? -9.961 11.527 20.626 1.00 73.88 235 VAL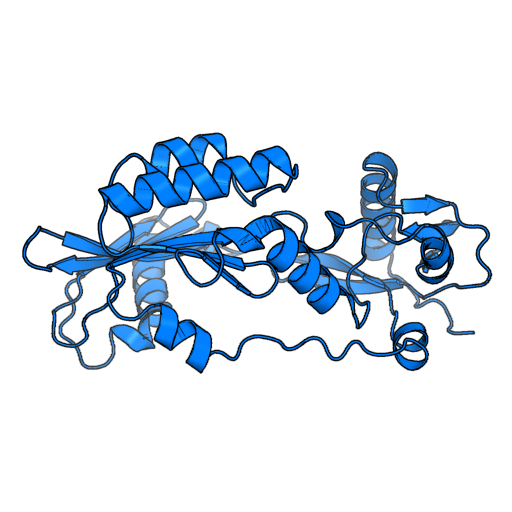 A N 1
ATOM 1911 C CA . VAL A 1 235 ? -10.909 11.154 19.572 1.00 73.88 235 VAL A CA 1
ATOM 1912 C C . VAL A 1 235 ? -10.248 11.190 18.198 1.00 73.88 235 VAL A C 1
ATOM 1914 O O . VAL A 1 235 ? -10.529 10.350 17.344 1.00 73.88 235 VAL A O 1
ATOM 1917 N N . ALA A 1 236 ? -9.318 12.121 17.983 1.00 70.38 236 ALA A N 1
ATOM 1918 C CA . ALA A 1 236 ? -8.520 12.185 16.766 1.00 70.38 236 ALA A CA 1
ATOM 1919 C C . ALA A 1 236 ? -7.143 12.797 17.036 1.00 70.38 236 ALA A C 1
ATOM 1921 O O . ALA A 1 236 ? -7.004 13.722 17.832 1.00 70.38 236 ALA A O 1
ATOM 1922 N N . TYR A 1 237 ? -6.131 12.306 16.323 1.00 76.56 237 TYR A N 1
ATOM 1923 C CA . TYR A 1 237 ? -4.812 12.931 16.246 1.00 76.56 237 TYR A CA 1
ATOM 1924 C C . TYR A 1 237 ? -4.616 13.485 14.843 1.00 76.56 237 TYR A C 1
ATOM 1926 O O . TYR A 1 237 ? -4.873 12.787 13.863 1.00 76.56 237 TYR A O 1
ATOM 1934 N N . GLU A 1 238 ? -4.114 14.708 14.744 1.00 76.38 238 GLU A N 1
ATOM 1935 C CA . GLU A 1 238 ? -3.732 15.323 13.480 1.00 76.38 238 GLU A CA 1
ATOM 1936 C C . GLU A 1 238 ? -2.302 15.841 13.591 1.00 76.38 238 GLU A C 1
ATOM 1938 O O . GLU A 1 238 ? -1.913 16.442 14.590 1.00 76.38 238 GLU A O 1
ATOM 1943 N N . SER A 1 239 ? -1.483 15.596 12.569 1.00 77.06 239 SER A N 1
ATOM 1944 C CA . SER A 1 239 ? -0.128 16.145 12.530 1.00 77.06 239 SER A CA 1
ATOM 1945 C C . SER A 1 239 ? 0.290 16.480 11.108 1.00 77.06 239 SER A C 1
ATOM 1947 O O . SER A 1 239 ? 0.067 15.715 10.167 1.00 77.06 239 SER A O 1
ATOM 1949 N N . ARG A 1 240 ? 0.942 17.632 10.945 1.00 78.56 240 ARG A N 1
ATOM 1950 C CA . ARG A 1 240 ? 1.360 18.143 9.639 1.00 78.56 240 ARG A CA 1
ATOM 1951 C C . ARG A 1 240 ? 2.759 18.731 9.710 1.00 78.56 240 ARG A C 1
ATOM 1953 O O . ARG A 1 240 ? 3.059 19.581 10.542 1.00 78.56 240 ARG A O 1
ATOM 1960 N N . LYS A 1 241 ? 3.627 18.329 8.781 1.00 76.94 241 LYS A N 1
ATOM 1961 C CA . LYS A 1 241 ? 4.940 18.970 8.609 1.00 76.94 241 LYS A CA 1
ATOM 1962 C C . LYS A 1 241 ? 4.778 20.379 8.040 1.00 76.94 241 LYS A C 1
ATOM 1964 O O . LYS A 1 241 ? 3.991 20.576 7.115 1.00 76.94 241 LYS A O 1
ATOM 1969 N N . LEU A 1 242 ? 5.571 21.321 8.547 1.00 73.31 242 LEU A N 1
ATOM 1970 C CA . LEU A 1 242 ? 5.618 22.697 8.046 1.00 73.31 242 LEU A CA 1
ATOM 1971 C C . LEU A 1 242 ? 6.277 22.746 6.658 1.00 73.31 242 LEU A C 1
ATOM 1973 O O . LEU A 1 242 ? 7.321 22.115 6.438 1.00 73.31 242 LEU A O 1
ATOM 1977 N N . GLN A 1 243 ? 5.699 23.501 5.718 1.00 74.62 243 GLN A N 1
ATOM 1978 C CA . GLN A 1 243 ? 6.193 23.597 4.337 1.00 74.62 243 GLN A CA 1
ATOM 1979 C C . GLN A 1 243 ? 6.622 25.017 3.955 1.00 74.62 243 GLN A C 1
ATOM 1981 O O . GLN A 1 243 ? 5.995 26.002 4.329 1.00 74.62 243 GLN A O 1
ATOM 1986 N N . GLY A 1 244 ? 7.699 25.122 3.166 1.00 75.56 244 GLY A N 1
ATOM 1987 C CA . GLY A 1 244 ? 8.142 26.382 2.560 1.00 75.56 244 GLY A CA 1
ATOM 1988 C C . GLY A 1 244 ? 8.312 27.526 3.566 1.00 75.56 244 GLY A C 1
ATOM 1989 O O . GLY A 1 244 ? 9.175 27.465 4.444 1.00 75.56 244 GLY A O 1
ATOM 1990 N N . ALA A 1 245 ? 7.490 28.567 3.415 1.00 64.75 245 ALA A N 1
ATOM 1991 C CA . ALA A 1 245 ? 7.503 29.765 4.252 1.00 64.75 245 ALA A CA 1
ATOM 1992 C C . ALA A 1 245 ? 7.104 29.497 5.718 1.00 64.75 245 ALA A C 1
ATOM 1994 O O . ALA A 1 245 ? 7.609 30.178 6.606 1.00 64.75 245 ALA A O 1
ATOM 1995 N N . GLU A 1 246 ? 6.298 28.465 5.990 1.00 65.12 246 GLU A N 1
ATOM 1996 C CA . GLU A 1 246 ? 5.781 28.145 7.332 1.00 65.12 246 GLU A CA 1
ATOM 1997 C C . GLU A 1 246 ? 6.892 27.740 8.319 1.00 65.12 246 GLU A C 1
ATOM 1999 O O . GLU A 1 246 ? 6.757 27.884 9.532 1.00 65.12 246 GLU A O 1
ATOM 2004 N N . LYS A 1 247 ? 8.043 27.271 7.816 1.00 69.62 247 LYS A N 1
ATOM 2005 C CA . LYS A 1 247 ? 9.210 26.947 8.658 1.00 69.62 247 LYS A CA 1
ATOM 2006 C C . LYS A 1 247 ? 9.830 28.185 9.309 1.00 69.62 247 LYS A C 1
ATOM 2008 O O . LYS A 1 247 ? 10.420 28.075 10.384 1.00 69.62 247 LYS A O 1
ATOM 2013 N N . LYS A 1 248 ? 9.698 29.344 8.654 1.00 70.38 248 LYS A N 1
ATOM 2014 C CA . LYS A 1 248 ? 10.269 30.626 9.090 1.00 70.38 248 LYS A CA 1
ATOM 2015 C C . LYS A 1 248 ? 9.363 31.388 10.059 1.00 70.38 248 LYS A C 1
ATOM 2017 O O . LYS A 1 248 ? 9.784 32.421 10.563 1.00 70.38 248 LYS A O 1
ATOM 2022 N N . TYR A 1 249 ? 8.148 30.899 10.305 1.00 67.81 249 TYR A N 1
ATOM 2023 C CA . TYR A 1 249 ? 7.226 31.512 11.256 1.00 67.81 249 TYR A CA 1
ATOM 2024 C C . TYR A 1 249 ? 7.797 31.476 12.676 1.00 67.81 249 TYR A C 1
ATOM 2026 O O . TYR A 1 249 ? 8.498 30.528 13.056 1.00 67.81 249 TYR A O 1
ATOM 2034 N N . ILE A 1 250 ? 7.501 32.517 13.452 1.00 67.00 250 ILE A N 1
ATOM 2035 C CA . ILE A 1 250 ? 7.790 32.542 14.888 1.00 67.00 250 ILE A CA 1
ATOM 2036 C C . ILE A 1 250 ? 6.893 31.527 15.611 1.00 67.00 250 ILE A C 1
ATOM 2038 O O . ILE A 1 250 ? 5.896 31.068 15.056 1.00 67.00 250 ILE A O 1
ATOM 2042 N N . VAL A 1 251 ? 7.266 31.129 16.830 1.00 63.28 251 VAL A N 1
ATOM 2043 C CA . VAL A 1 251 ? 6.585 30.044 17.567 1.00 63.28 251 VAL A CA 1
ATOM 2044 C C . VAL A 1 251 ? 5.084 30.320 17.726 1.00 63.28 251 VAL A C 1
ATOM 2046 O O . VAL A 1 251 ? 4.282 29.462 17.377 1.00 63.28 251 VAL A O 1
ATOM 2049 N N . HIS A 1 252 ? 4.707 31.545 18.094 1.00 62.22 252 HIS A N 1
ATOM 2050 C CA . HIS A 1 252 ? 3.302 31.948 18.245 1.00 62.22 252 HIS A CA 1
ATOM 2051 C C . HIS A 1 252 ? 2.483 31.836 16.945 1.00 62.22 252 HIS A C 1
ATOM 2053 O O . HIS A 1 252 ? 1.349 31.364 16.953 1.00 62.22 252 HIS A O 1
ATOM 2059 N N . ASP A 1 253 ? 3.070 32.186 15.797 1.00 62.34 253 ASP A N 1
ATOM 2060 C CA . ASP A 1 253 ? 2.404 32.047 14.494 1.00 62.34 253 ASP A CA 1
ATOM 2061 C C . ASP A 1 253 ? 2.233 30.571 14.099 1.00 62.34 253 ASP A C 1
ATOM 2063 O O . ASP A 1 253 ? 1.278 30.207 13.409 1.00 62.34 253 ASP A O 1
ATOM 2067 N N . LYS A 1 254 ? 3.151 29.701 14.539 1.00 66.81 254 LYS A N 1
ATOM 2068 C CA . LYS A 1 254 ? 3.059 28.250 14.326 1.00 66.81 254 LYS A CA 1
ATOM 2069 C C . LYS A 1 254 ? 1.984 27.615 15.211 1.00 66.81 254 LYS A C 1
ATOM 2071 O O . LYS A 1 254 ? 1.288 26.724 14.730 1.00 66.81 254 LYS A O 1
ATOM 2076 N N . GLU A 1 255 ? 1.816 28.083 16.447 1.00 64.62 255 GLU A N 1
ATOM 2077 C CA . GLU A 1 255 ? 0.721 27.673 17.343 1.00 64.62 255 GLU A CA 1
ATOM 2078 C C . GLU A 1 255 ? -0.638 28.071 16.755 1.00 64.62 255 GLU A C 1
ATOM 2080 O O . GLU A 1 255 ? -1.519 27.228 16.590 1.00 64.62 255 GLU A O 1
ATOM 2085 N N . MET A 1 256 ? -0.780 29.318 16.295 1.00 61.50 256 MET A N 1
ATOM 2086 C CA . MET A 1 256 ? -2.004 29.778 15.628 1.00 61.50 256 MET A CA 1
ATOM 2087 C C . MET A 1 256 ? -2.296 28.981 14.345 1.00 61.50 256 MET A C 1
ATOM 2089 O O . MET A 1 256 ? -3.442 28.632 14.052 1.00 61.50 256 MET A O 1
ATOM 2093 N N . LEU A 1 257 ? -1.256 28.637 13.581 1.00 66.19 257 LEU A N 1
ATOM 2094 C CA . LEU A 1 257 ? -1.380 27.772 12.409 1.00 66.19 257 LEU A CA 1
ATOM 2095 C C . LEU A 1 257 ? -1.841 26.355 12.783 1.00 66.19 257 LEU A C 1
ATOM 2097 O O . LEU A 1 257 ? -2.615 25.764 12.026 1.00 66.19 257 LEU A O 1
ATOM 2101 N N . ALA A 1 258 ? -1.396 25.819 13.924 1.00 65.88 258 ALA A N 1
ATOM 2102 C CA . ALA A 1 258 ? -1.838 24.527 14.442 1.00 65.88 258 ALA A CA 1
ATOM 2103 C C . ALA A 1 258 ? -3.337 24.543 14.773 1.00 65.88 258 ALA A C 1
ATOM 2105 O O . ALA A 1 258 ? -4.059 23.657 14.313 1.00 65.88 258 ALA A O 1
ATOM 2106 N N . ILE A 1 259 ? -3.820 25.595 15.444 1.00 67.25 259 ILE A N 1
ATOM 2107 C CA . ILE A 1 259 ? -5.246 25.800 15.750 1.00 67.25 259 ILE A CA 1
ATOM 2108 C C . ILE A 1 259 ? -6.066 25.886 14.460 1.00 67.25 259 ILE A C 1
ATOM 2110 O O . ILE A 1 259 ? -6.990 25.103 14.244 1.00 67.25 259 ILE A O 1
ATOM 2114 N N . VAL A 1 260 ? -5.702 26.778 13.536 1.00 69.56 260 VAL A N 1
ATOM 2115 C CA . VAL A 1 260 ? -6.445 26.945 12.275 1.00 69.56 260 VAL A CA 1
ATOM 2116 C C . VAL A 1 260 ? -6.445 25.657 11.442 1.00 69.56 260 VAL A C 1
ATOM 2118 O O . VAL A 1 260 ? -7.444 25.336 10.791 1.00 69.56 260 VAL A O 1
ATOM 2121 N N . HIS A 1 261 ? -5.340 24.904 11.444 1.00 74.38 261 HIS A N 1
ATOM 2122 C CA . HIS A 1 261 ? -5.249 23.610 10.763 1.00 74.38 261 HIS A CA 1
ATOM 2123 C C . HIS A 1 261 ? -6.157 22.560 11.408 1.00 74.38 261 HIS A C 1
ATOM 2125 O O . HIS A 1 261 ? -6.877 21.871 10.682 1.00 74.38 261 HIS A O 1
ATOM 2131 N N . ALA A 1 262 ? -6.175 22.473 12.739 1.00 69.12 262 ALA A N 1
ATOM 2132 C CA . ALA A 1 262 ? -7.045 21.567 13.485 1.00 69.12 262 ALA A CA 1
ATOM 2133 C C . ALA A 1 262 ? -8.526 21.838 13.177 1.00 69.12 262 ALA A C 1
ATOM 2135 O O . ALA A 1 262 ? -9.249 20.935 12.757 1.00 69.12 262 ALA A O 1
ATOM 2136 N N . PHE A 1 263 ? -8.949 23.105 13.238 1.00 69.38 263 PHE A N 1
ATOM 2137 C CA . PHE A 1 263 ? -10.327 23.513 12.944 1.00 69.38 263 PHE A CA 1
ATOM 2138 C C . PHE A 1 263 ? -10.747 23.250 11.495 1.00 69.38 263 PHE A C 1
ATOM 2140 O O . PHE A 1 263 ? -11.876 22.836 11.231 1.00 69.38 263 PHE A O 1
ATOM 2147 N N . LYS A 1 264 ? -9.845 23.460 10.528 1.00 69.88 264 LYS A N 1
ATOM 2148 C CA . LYS A 1 264 ? -10.124 23.132 9.121 1.00 69.88 264 LYS A CA 1
ATOM 2149 C C . LYS A 1 264 ? -10.226 21.629 8.888 1.00 69.88 264 LYS A C 1
ATOM 2151 O O . LYS A 1 264 ? -11.072 21.203 8.105 1.00 69.88 264 LYS A O 1
ATOM 2156 N N . THR A 1 265 ? -9.369 20.848 9.540 1.00 72.44 265 THR A N 1
ATOM 2157 C CA . THR A 1 265 ? -9.305 19.392 9.366 1.00 72.44 265 THR A CA 1
ATOM 2158 C C . THR A 1 265 ? -10.511 18.710 10.003 1.00 72.44 265 THR A C 1
ATOM 2160 O O . THR A 1 265 ? -11.137 17.859 9.377 1.00 72.44 265 THR A O 1
ATOM 2163 N N . TRP A 1 266 ? -10.901 19.141 11.202 1.00 76.69 266 TRP A N 1
ATOM 2164 C CA . TRP A 1 266 ? -12.029 18.585 11.951 1.00 76.69 266 TRP A CA 1
ATOM 2165 C C . TRP A 1 266 ? -13.307 19.399 11.812 1.00 76.69 266 TRP A C 1
ATOM 2167 O O . TRP A 1 266 ? -14.198 19.314 12.651 1.00 76.69 266 TRP A O 1
ATOM 2177 N N . ARG A 1 267 ? -13.451 20.141 10.710 1.00 75.06 267 ARG A N 1
ATOM 2178 C CA . ARG A 1 267 ? -14.677 20.887 10.414 1.00 75.06 267 ARG A CA 1
ATOM 2179 C C . ARG A 1 267 ? -15.919 19.990 10.455 1.00 75.06 267 ARG A C 1
ATOM 2181 O O . ARG A 1 267 ? -16.972 20.447 10.873 1.00 75.06 267 ARG A O 1
ATOM 2188 N N . CYS A 1 268 ? -15.804 18.725 10.053 1.00 69.69 268 CYS A N 1
ATOM 2189 C CA . CYS A 1 268 ? -16.899 17.756 10.138 1.00 69.69 268 CYS A CA 1
ATOM 2190 C C . CYS A 1 268 ? -17.326 17.406 11.575 1.00 69.69 268 CYS A C 1
ATOM 2192 O O . CYS A 1 268 ? -18.471 17.014 11.752 1.00 69.69 268 CYS A O 1
ATOM 2194 N N . TYR A 1 269 ? -16.446 17.562 12.569 1.00 67.88 269 TYR A N 1
ATOM 2195 C CA . TYR A 1 269 ? -16.737 17.293 13.982 1.00 67.88 269 TYR A CA 1
ATOM 2196 C C . TYR A 1 269 ? -17.123 18.559 14.754 1.00 67.88 269 TYR A C 1
ATOM 2198 O O . TYR A 1 269 ? -18.018 18.513 15.581 1.00 67.88 269 TYR A O 1
ATOM 2206 N N . LEU A 1 270 ? -16.465 19.685 14.460 1.00 69.56 270 LEU A N 1
ATOM 2207 C CA . LEU A 1 270 ? -16.555 20.922 15.248 1.00 69.56 270 LEU A CA 1
ATOM 2208 C C . LEU A 1 270 ? -17.654 21.889 14.770 1.00 69.56 270 LEU A C 1
ATOM 2210 O O . LEU A 1 270 ? -17.883 22.928 15.386 1.00 69.56 270 LEU A O 1
ATOM 2214 N N . THR A 1 271 ? -18.303 21.616 13.633 1.00 69.56 271 THR A N 1
ATOM 2215 C CA . THR A 1 271 ? -19.353 22.505 13.109 1.00 69.56 271 THR A CA 1
ATOM 2216 C C . THR A 1 271 ? -20.671 22.241 13.836 1.00 69.56 271 THR A C 1
ATOM 2218 O O . THR A 1 271 ? -21.309 21.225 13.584 1.00 69.56 271 THR A O 1
ATOM 2221 N N . GLY A 1 272 ? -21.113 23.193 14.664 1.00 63.50 272 GLY A N 1
ATOM 2222 C CA . GLY A 1 272 ? -22.417 23.141 15.340 1.00 63.50 272 GLY A CA 1
ATOM 2223 C C . GLY A 1 272 ? -22.404 22.517 16.739 1.00 63.50 272 GLY A C 1
ATOM 2224 O O . GLY A 1 272 ? -23.473 22.272 17.286 1.00 63.50 272 GLY A O 1
ATOM 2225 N N . THR A 1 273 ? -21.221 22.286 17.310 1.00 69.44 273 THR A N 1
ATOM 2226 C CA . THR A 1 273 ? -21.013 21.738 18.660 1.00 69.44 273 THR A CA 1
ATOM 2227 C C . THR A 1 273 ? -20.253 22.734 19.533 1.00 69.44 273 THR A C 1
ATOM 2229 O O . THR A 1 273 ? -19.508 23.562 19.005 1.00 69.44 273 THR A O 1
ATOM 2232 N N . ASP A 1 274 ? -20.379 22.629 20.856 1.00 69.31 274 ASP A N 1
ATOM 2233 C CA . ASP A 1 274 ? -19.557 23.409 21.786 1.00 69.31 274 ASP A CA 1
ATOM 2234 C C . ASP A 1 274 ? -18.111 22.883 21.797 1.00 69.31 274 ASP A C 1
ATOM 2236 O O . ASP A 1 274 ? -17.869 21.678 21.928 1.00 69.31 274 ASP A O 1
ATOM 2240 N N . VAL A 1 275 ? -17.147 23.790 21.615 1.00 69.44 275 VAL A N 1
ATOM 2241 C CA . VAL A 1 275 ? -15.716 23.470 21.503 1.00 69.44 275 VAL A CA 1
ATOM 2242 C C . VAL A 1 275 ? -14.909 24.357 22.441 1.00 69.44 275 VAL A C 1
ATOM 2244 O O . VAL A 1 275 ? -15.018 25.583 22.379 1.00 69.44 275 VAL A O 1
ATOM 2247 N N . THR A 1 276 ? -14.050 23.735 23.243 1.00 68.38 276 THR A N 1
ATOM 2248 C CA . THR A 1 276 ? -13.031 24.409 24.057 1.00 68.38 276 THR A CA 1
ATOM 2249 C C . THR A 1 276 ? -11.665 24.248 23.381 1.00 68.38 276 THR A C 1
ATOM 2251 O O . THR A 1 276 ? -11.323 23.150 22.935 1.00 68.38 276 THR A O 1
ATOM 2254 N N . VAL A 1 277 ? -10.900 25.340 23.270 1.00 58.47 277 VAL A N 1
ATOM 2255 C CA . VAL A 1 277 ? -9.539 25.388 22.693 1.00 58.47 277 VAL A CA 1
ATOM 2256 C C . VAL A 1 277 ? -8.581 25.948 23.723 1.00 58.47 277 VAL A C 1
ATOM 2258 O O . VAL A 1 277 ? -8.956 26.978 24.330 1.00 58.47 277 VAL A O 1
#

Foldseek 3Di:
DDDADDDDPLRVVVVVVVVVVCVVVVFKDADPFPAAFYWDWDADPARDIDIDTACVVVQVVDDADPPDADDPVNVVVLQPLWWFKDKWFFPPAQQLAFDDPVCQSNQWHDDPVHIMTGRTDDPPHNCSQVVQVVVVCVLCVVVPSPFWDDHRRMIMGTHNDPVVSVVSVVVVVVSCVVSVTHTDDPPVVVVVVVVDDDGAGADDLQFEWEKDKAFDLFKIKIFIWTDPPPDTGTHDIDMDTQDDCRSVDDRVVRRVVNVVVVCVVVVVRPPPHHYHD

Solvent-accessible surface area (backbone atoms only — not comparable to full-atom values): 15959 Å² total; per-residue (Å²): 131,83,73,73,63,90,72,56,74,70,54,51,56,50,48,50,56,51,49,53,52,35,46,76,69,59,38,34,46,82,46,88,45,96,44,57,28,31,50,47,76,44,83,42,98,83,81,45,76,40,86,41,52,52,33,67,71,58,46,71,75,48,85,77,76,80,78,84,73,85,51,70,66,63,56,53,61,70,50,64,79,45,47,41,57,46,79,46,51,47,41,72,60,57,56,78,42,68,41,56,81,87,51,20,46,70,55,12,29,41,58,97,89,49,38,33,20,34,49,22,34,60,78,64,49,77,50,46,62,56,55,46,36,52,52,50,50,65,73,40,52,90,40,46,92,72,39,36,49,79,55,69,63,37,39,38,37,43,21,65,46,71,73,56,36,57,53,51,49,51,53,51,53,50,49,33,59,76,68,70,57,53,56,66,60,63,65,73,57,48,55,55,55,70,72,44,84,81,71,39,31,80,82,58,84,94,50,57,38,36,47,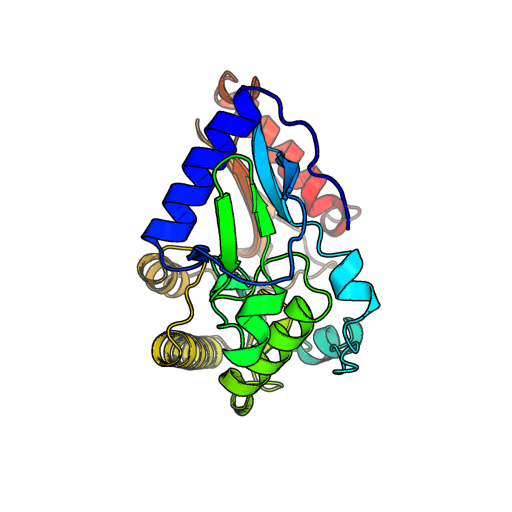49,63,44,54,56,86,61,32,28,32,29,37,36,26,35,67,81,88,82,53,81,37,38,46,45,79,48,75,45,73,54,57,82,72,57,51,74,50,54,71,69,59,38,39,53,48,19,47,57,48,44,52,65,72,41,41,89,70,57,66,94,46,61,70,50,115

Nearest PDB structures (foldseek):
  4ol8-assembly2_F  TM=6.269E-01  e=2.411E-22  Saccharomyces cerevisiae
  7o0h-assembly1_A  TM=6.058E-01  e=3.625E-17  White-tufted-ear marmoset simian foamy virus
  7ksf-assembly1_A  TM=5.850E-01  e=1.345E-16  Eastern chimpanzee simian foamy virus
  7o24-assembly1_A  TM=5.811E-01  e=3.934E-16  White-tufted-ear marmoset simian foamy virus
  7kse-assembly1_A  TM=5.813E-01  e=1.296E-15  Eastern chimpanzee simian foamy virus

Secondary structure (DSSP, 8-state):
-PPPPP--HHHHHHHHHHHHHHHHTTSEEE---S--EEEEEEE-TTS-EEEEE-THHHHHHSPPP-PPPPPHHHHHHHTTT--EEEEEEBTTGGGGSBPPTTTGGGG-EE-SS-EEEESB--TT-TTHHHHHHHHHHHHTTTTBTTTEEEETTEEEEEESSHHHHHHHHHHHHHHHHHTTPPBSS-HHHHHHHHHSS-------TTS-EEEEEEE-SSEEEEEEEEE-SSSEEEEEEEEEE--GGGGGS-HHHHHHHHHHHHHHHTHHHHTTS-EE-

pLDDT: mean 77.47, std 12.02, range [39.69, 95.12]

Mean predicted aligned error: 14.23 Å

Sequence (277 aa):
MQRQFRLSQPELEELQQQLDYLLTKGFIRPSTSPYAAPILFTPKKDAGFRMCIDYRALNRITIKSRYPMPRADDLLDQLRGAKFFLKIDLRRGYHQIRVAADDCLKTAFRTRYGRYEYLVMPFGLTNAPLTFQITMNDVFRELLDKCVIIYLDDILIYSRSREQHLKDLDAVFTLLHKNRLITKGQADQLKIALMSPPILRISDPDRPYEVITDASNIAIGAVLLQDFGDGLQPVAYESRKLQGAEKKYIVHDKEMLAIVHAFKTWRCYLTGTDVTV